Protein AF-A0A0K2T632-F1 (afdb_monomer_lite)

Organism: Lepeophtheirus salmonis (NCBI:txid72036)

Structure (mmCIF, N/CA/C/O backbone):
data_AF-A0A0K2T632-F1
#
_entry.id   AF-A0A0K2T632-F1
#
loop_
_atom_site.group_PDB
_atom_site.id
_atom_site.type_symbol
_atom_site.label_atom_id
_atom_site.label_alt_id
_atom_site.label_comp_id
_atom_site.label_asym_id
_atom_site.label_entity_id
_atom_site.label_seq_id
_atom_site.pdbx_PDB_ins_code
_atom_site.Cartn_x
_atom_site.Cartn_y
_atom_site.Cartn_z
_atom_site.occupancy
_atom_site.B_iso_or_equiv
_atom_site.auth_seq_id
_atom_site.auth_comp_id
_atom_site.auth_asym_id
_atom_site.auth_atom_id
_atom_site.pdbx_PDB_model_num
ATOM 1 N N . PHE A 1 1 ? -15.195 54.274 -20.811 1.00 37.91 1 PHE A N 1
ATOM 2 C CA . PHE A 1 1 ? -13.779 53.958 -21.064 1.00 37.91 1 PHE A CA 1
ATOM 3 C C . PHE A 1 1 ? -13.077 53.956 -19.709 1.00 37.91 1 PHE A C 1
ATOM 5 O O . PHE A 1 1 ? -12.768 55.015 -19.188 1.00 37.91 1 PHE A O 1
ATOM 12 N N . GLU A 1 2 ? -13.326 52.896 -18.932 1.00 32.28 2 GLU A N 1
ATOM 13 C CA . GLU A 1 2 ? -12.390 51.774 -18.664 1.00 32.28 2 GLU A CA 1
ATOM 14 C C . GLU A 1 2 ? -11.376 52.152 -17.570 1.00 32.28 2 GLU A C 1
ATOM 16 O O . GLU A 1 2 ? -10.420 52.871 -17.813 1.00 32.28 2 GLU A O 1
ATOM 21 N N . ASN A 1 3 ? -11.701 51.935 -16.291 1.00 32.81 3 ASN A N 1
ATOM 22 C CA . ASN A 1 3 ? -11.439 50.706 -15.520 1.00 32.81 3 ASN A CA 1
ATOM 23 C C . ASN A 1 3 ? -10.013 50.155 -15.702 1.00 32.81 3 ASN A C 1
ATOM 25 O O . ASN A 1 3 ? -9.766 49.306 -16.550 1.00 32.81 3 ASN A O 1
ATOM 29 N N . VAL A 1 4 ? -9.097 50.582 -14.827 1.00 40.38 4 VAL A N 1
ATOM 30 C CA . VAL A 1 4 ? -7.818 49.898 -14.582 1.00 40.38 4 VAL A CA 1
ATOM 31 C C . VAL A 1 4 ? -7.787 49.451 -13.120 1.00 40.38 4 VAL A C 1
ATOM 33 O O . VAL A 1 4 ? -7.036 49.954 -12.292 1.00 40.38 4 VAL A O 1
ATOM 36 N N . ALA A 1 5 ? -8.654 48.491 -12.793 1.00 38.53 5 ALA A N 1
ATOM 37 C CA . ALA A 1 5 ? -8.442 47.603 -11.659 1.00 38.53 5 ALA A CA 1
ATOM 38 C C . ALA A 1 5 ? -7.468 46.517 -12.130 1.00 38.53 5 ALA A C 1
ATOM 40 O O . ALA A 1 5 ? -7.867 45.480 -12.662 1.00 38.53 5 ALA A O 1
ATOM 41 N N . ALA A 1 6 ? -6.171 46.795 -12.003 1.00 38.84 6 ALA A N 1
ATOM 42 C CA . ALA A 1 6 ? -5.116 45.832 -12.273 1.00 38.84 6 ALA A CA 1
ATOM 43 C C . ALA A 1 6 ? -5.170 44.709 -11.224 1.00 38.84 6 ALA A C 1
ATOM 45 O O . ALA A 1 6 ? -4.581 44.790 -10.152 1.00 38.84 6 ALA A O 1
ATOM 46 N N . VAL A 1 7 ? -5.960 43.686 -11.547 1.00 39.03 7 VAL A N 1
ATOM 47 C CA . VAL A 1 7 ? -5.614 42.269 -11.439 1.00 39.03 7 VAL A CA 1
ATOM 48 C C . VAL A 1 7 ? -4.789 41.926 -10.190 1.00 39.03 7 VAL A C 1
ATOM 50 O O . VAL A 1 7 ? -3.604 41.607 -10.245 1.00 39.03 7 VAL A O 1
ATOM 53 N N . ALA A 1 8 ? -5.471 41.887 -9.046 1.00 38.50 8 ALA A N 1
ATOM 54 C CA . ALA A 1 8 ? -5.093 41.026 -7.933 1.00 38.50 8 ALA A CA 1
ATOM 55 C C . ALA A 1 8 ? -5.336 39.560 -8.345 1.00 38.50 8 ALA A C 1
ATOM 57 O O . ALA A 1 8 ? -6.238 38.886 -7.848 1.00 38.50 8 ALA A O 1
ATOM 58 N N . SER A 1 9 ? -4.566 39.060 -9.315 1.00 38.53 9 SER A N 1
ATOM 59 C CA . SER A 1 9 ? -4.590 37.656 -9.718 1.00 38.53 9 SER A CA 1
ATOM 60 C C . SER A 1 9 ? -3.911 36.819 -8.644 1.00 38.53 9 SER A C 1
ATOM 62 O O . SER A 1 9 ? -2.714 36.547 -8.670 1.00 38.53 9 SER A O 1
ATOM 64 N N . ASN A 1 10 ? -4.737 36.420 -7.684 1.00 38.91 10 ASN A N 1
ATOM 65 C CA . ASN A 1 10 ? -4.839 35.039 -7.245 1.00 38.91 10 ASN A CA 1
ATOM 66 C C . ASN A 1 10 ? -3.513 34.381 -6.828 1.00 38.91 10 ASN A C 1
ATOM 68 O O . ASN A 1 10 ? -3.173 33.280 -7.248 1.00 38.91 10 ASN A O 1
ATOM 72 N N . LYS A 1 11 ? -2.810 35.013 -5.886 1.00 36.53 11 LYS A N 1
ATOM 73 C CA . LYS A 1 11 ? -1.849 34.328 -5.011 1.00 36.53 11 LYS A CA 1
ATOM 74 C C . LYS A 1 11 ? -2.611 33.606 -3.885 1.00 36.53 11 LYS A C 1
ATOM 76 O O . LYS A 1 11 ? -2.327 33.783 -2.705 1.00 36.53 11 LYS A O 1
ATOM 81 N N . LYS A 1 12 ? -3.634 32.818 -4.240 1.00 34.72 12 LYS A N 1
ATOM 82 C CA . LYS A 1 12 ? -4.283 31.884 -3.313 1.00 34.72 12 LYS A CA 1
ATOM 83 C C . LYS A 1 12 ? -3.381 30.657 -3.205 1.00 34.72 12 LYS A C 1
ATOM 85 O O . LYS A 1 12 ? -3.406 29.781 -4.057 1.00 34.72 12 LYS A O 1
ATOM 90 N N . LYS A 1 13 ? -2.557 30.679 -2.155 1.00 35.38 13 LYS A N 1
ATOM 91 C CA . LYS A 1 13 ? -2.063 29.518 -1.406 1.00 35.38 13 LYS A CA 1
ATOM 92 C C . LYS A 1 13 ? -1.524 28.356 -2.259 1.00 35.38 13 LYS A C 1
ATOM 94 O O . LYS A 1 13 ? -2.205 27.365 -2.485 1.00 35.38 13 LYS A O 1
ATOM 99 N N . LYS A 1 14 ? -0.224 28.408 -2.567 1.00 35.75 14 LYS A N 1
ATOM 100 C CA . LYS A 1 14 ? 0.612 27.212 -2.372 1.00 35.75 14 LYS A CA 1
ATOM 101 C C . LYS A 1 14 ? 0.771 27.047 -0.858 1.00 35.75 14 LYS A C 1
ATOM 103 O O . LYS A 1 14 ? 1.779 27.457 -0.297 1.00 35.75 14 LYS A O 1
ATOM 108 N N . GLU A 1 15 ? -0.291 26.600 -0.191 1.00 38.78 15 GLU A N 1
ATOM 109 C CA . GLU A 1 15 ? -0.125 25.968 1.112 1.00 38.78 15 GLU A CA 1
ATOM 110 C C . GLU A 1 15 ? 0.667 24.702 0.825 1.00 38.78 15 GLU A C 1
ATOM 112 O O . GLU A 1 15 ? 0.245 23.854 0.041 1.00 38.78 15 GLU A O 1
ATOM 117 N N . GLU A 1 16 ? 1.894 24.678 1.329 1.00 41.59 16 GLU A N 1
ATOM 118 C CA . GLU A 1 16 ? 2.759 23.521 1.252 1.00 41.59 16 GLU A CA 1
ATOM 119 C C . GLU A 1 16 ? 1.990 22.312 1.795 1.00 41.59 16 GLU A C 1
ATOM 121 O O . GLU A 1 16 ? 1.466 22.331 2.910 1.00 41.59 16 GLU A O 1
ATOM 126 N N . ASP A 1 17 ? 1.910 21.274 0.970 1.00 46.16 17 ASP A N 1
ATOM 127 C CA . ASP A 1 17 ? 1.380 19.938 1.240 1.00 46.16 17 ASP A CA 1
ATOM 128 C C . ASP A 1 17 ? 2.279 19.223 2.284 1.00 46.16 17 ASP A C 1
ATOM 130 O O . ASP A 1 17 ? 2.783 18.124 2.072 1.00 46.16 17 ASP A O 1
ATOM 134 N N . THR A 1 18 ? 2.580 19.875 3.409 1.00 52.44 18 THR A N 1
ATOM 135 C CA . THR A 1 18 ? 3.486 19.386 4.466 1.00 52.44 18 THR A CA 1
ATOM 136 C C . THR A 1 18 ? 2.736 18.629 5.565 1.00 52.44 18 THR A C 1
ATOM 138 O O . THR A 1 18 ? 3.337 18.167 6.536 1.00 52.44 18 THR A O 1
ATOM 141 N N . TYR A 1 19 ? 1.417 18.506 5.430 1.00 66.25 19 TYR A N 1
ATOM 142 C CA . TYR A 1 19 ? 0.541 17.816 6.365 1.00 66.25 19 TYR A CA 1
ATOM 143 C C . TYR A 1 19 ? 0.409 16.353 5.930 1.00 66.25 19 TYR A C 1
ATOM 145 O O . TYR A 1 19 ? 0.098 16.094 4.776 1.00 66.25 19 TYR A O 1
ATOM 153 N N . ALA A 1 20 ? 0.744 15.439 6.847 1.00 88.50 20 ALA A N 1
ATOM 154 C CA . ALA A 1 20 ? 0.443 14.001 6.881 1.00 88.50 20 ALA A CA 1
ATOM 155 C C . ALA A 1 20 ? 0.280 13.238 5.534 1.00 88.50 20 ALA A C 1
ATOM 157 O O . ALA A 1 20 ? -0.651 13.509 4.785 1.00 88.50 20 ALA A O 1
ATOM 158 N N . PRO A 1 21 ? 1.097 12.201 5.249 1.00 90.88 21 PRO A N 1
ATOM 159 C CA . PRO A 1 21 ? 0.911 11.288 4.114 1.00 90.88 21 PRO A CA 1
ATOM 160 C C . PRO A 1 21 ? -0.522 10.783 3.897 1.00 90.88 21 PRO A C 1
ATOM 162 O O . PRO A 1 21 ? -0.983 10.725 2.759 1.00 90.88 21 PRO A O 1
ATOM 165 N N . TYR A 1 22 ? -1.196 10.433 4.989 1.00 93.19 22 TYR A N 1
ATOM 166 C CA . TYR A 1 22 ? -2.552 9.902 5.052 1.00 93.19 22 TYR A CA 1
ATOM 167 C C . TYR A 1 22 ? -3.202 10.354 6.366 1.00 93.19 22 TYR A C 1
ATOM 169 O O . TYR A 1 22 ? -2.497 10.757 7.293 1.00 93.19 22 TYR A O 1
ATOM 177 N N . ILE A 1 23 ? -4.528 10.255 6.451 1.00 91.94 23 ILE A N 1
ATOM 178 C CA . ILE A 1 23 ? -5.314 10.480 7.673 1.00 91.94 23 ILE A CA 1
ATOM 179 C C . ILE A 1 23 ? -6.406 9.410 7.784 1.00 91.94 23 ILE A C 1
ATOM 181 O O . ILE A 1 23 ? -6.749 8.780 6.787 1.00 91.94 23 ILE A O 1
ATOM 185 N N . ASN A 1 24 ? -6.989 9.232 8.969 1.00 91.19 24 ASN A N 1
ATOM 186 C CA . ASN A 1 24 ? -8.181 8.400 9.142 1.00 91.19 24 ASN A CA 1
ATOM 187 C C . ASN A 1 24 ? -9.433 9.135 8.625 1.00 91.19 24 ASN A C 1
ATOM 189 O O . ASN A 1 24 ? -9.911 10.072 9.271 1.00 91.19 24 ASN A O 1
ATOM 193 N N . ASP A 1 25 ? -9.956 8.722 7.469 1.00 88.94 25 ASP A N 1
ATOM 194 C CA . ASP A 1 25 ? -11.164 9.287 6.854 1.00 88.94 25 ASP A CA 1
ATOM 195 C C . ASP A 1 25 ? -12.354 8.312 6.814 1.00 88.94 25 ASP A C 1
ATOM 197 O O . ASP A 1 25 ? -13.449 8.674 6.379 1.00 88.94 25 ASP A O 1
ATOM 201 N N . ASN A 1 26 ? -12.174 7.109 7.367 1.00 91.56 26 ASN A N 1
ATOM 202 C CA . ASN A 1 26 ? -13.142 6.019 7.446 1.00 91.56 26 ASN A CA 1
ATOM 203 C C . ASN A 1 26 ? -13.675 5.568 6.074 1.00 91.56 26 ASN A C 1
ATOM 205 O O . ASN A 1 26 ? -14.772 4.998 5.978 1.00 91.56 26 ASN A O 1
ATOM 209 N N . LEU A 1 27 ? -12.920 5.798 4.993 1.00 94.44 27 LEU A N 1
ATOM 210 C CA . LEU A 1 27 ? -13.346 5.446 3.636 1.00 94.44 27 LEU A CA 1
ATOM 211 C C . LEU A 1 27 ? -13.023 3.996 3.255 1.00 94.44 27 LEU A C 1
ATOM 213 O O . LEU A 1 27 ? -13.577 3.500 2.265 1.00 94.44 27 LEU A O 1
ATOM 217 N N . LYS A 1 28 ? -12.209 3.269 4.039 1.00 96.06 28 LYS A N 1
ATOM 218 C CA . LYS A 1 28 ? -11.840 1.869 3.750 1.00 96.06 28 LYS A CA 1
ATOM 219 C C . LYS A 1 28 ? -13.042 0.973 3.479 1.00 96.06 28 LYS A C 1
ATOM 221 O O . LYS A 1 28 ? -13.104 0.277 2.465 1.00 96.06 28 LYS A O 1
ATOM 226 N N . ASN A 1 29 ? -14.034 1.018 4.365 1.00 95.75 29 ASN A N 1
ATOM 227 C CA . ASN A 1 29 ? -15.226 0.180 4.247 1.00 95.75 29 ASN A CA 1
ATOM 228 C C . ASN A 1 29 ? -16.024 0.483 2.969 1.00 95.75 29 ASN A C 1
ATOM 230 O O . ASN A 1 29 ? -16.667 -0.414 2.423 1.00 95.75 29 ASN A O 1
ATOM 234 N N . SER A 1 30 ? -15.986 1.726 2.474 1.00 95.94 30 SER A N 1
ATOM 235 C CA . SER A 1 30 ? -16.590 2.072 1.183 1.00 95.94 30 SER A CA 1
ATOM 236 C C . SER A 1 30 ? -15.829 1.420 0.033 1.00 95.94 30 SER A C 1
ATOM 238 O O . SER A 1 30 ? -16.450 0.772 -0.806 1.00 95.94 30 SER A O 1
ATOM 240 N N . ARG A 1 31 ? -14.490 1.493 0.039 1.00 96.50 31 ARG A N 1
ATOM 241 C CA . ARG A 1 31 ? -13.647 0.862 -0.991 1.00 96.50 31 ARG A CA 1
ATOM 242 C C . ARG A 1 31 ? -13.867 -0.651 -1.059 1.00 96.50 31 ARG A C 1
ATOM 244 O O . ARG A 1 31 ? -14.011 -1.206 -2.145 1.00 96.50 31 ARG A O 1
ATOM 251 N N . PHE A 1 32 ? -13.995 -1.312 0.092 1.00 97.19 32 PHE A N 1
ATOM 252 C CA . PHE A 1 32 ? -14.301 -2.747 0.159 1.00 97.19 32 PHE A CA 1
ATOM 253 C C . PHE A 1 32 ? -15.698 -3.079 -0.379 1.00 97.19 32 PHE A C 1
ATOM 255 O O . PHE A 1 32 ? -15.876 -4.059 -1.107 1.00 97.19 32 PHE A O 1
ATOM 262 N N . LYS A 1 33 ? -16.701 -2.248 -0.072 1.00 97.12 33 LYS A N 1
ATOM 263 C CA . LYS A 1 33 ? -18.052 -2.388 -0.639 1.00 97.12 33 LYS A CA 1
ATOM 264 C C . LYS A 1 33 ? -18.063 -2.192 -2.151 1.00 97.12 33 LYS A C 1
ATOM 266 O O . LYS A 1 33 ? -18.809 -2.881 -2.839 1.00 97.12 33 LYS A O 1
ATOM 271 N N . ASP A 1 34 ? -17.272 -1.264 -2.670 1.00 96.62 34 ASP A N 1
ATOM 272 C CA . ASP A 1 34 ? -17.219 -1.008 -4.106 1.00 96.62 34 ASP A CA 1
ATOM 273 C C . ASP A 1 34 ? -16.538 -2.163 -4.860 1.00 96.62 34 ASP A C 1
ATOM 275 O O . ASP A 1 34 ? -17.028 -2.559 -5.919 1.00 96.62 34 ASP A O 1
ATOM 279 N N . GLU A 1 35 ? -15.494 -2.777 -4.289 1.00 96.06 35 GLU A N 1
ATOM 280 C CA . GLU A 1 35 ? -14.836 -3.964 -4.863 1.00 96.06 35 GLU A CA 1
ATOM 281 C C . GLU A 1 35 ? -15.752 -5.203 -4.816 1.00 96.06 35 GLU A C 1
ATOM 283 O O . GLU A 1 35 ? -15.923 -5.889 -5.822 1.00 96.06 35 GLU A O 1
ATOM 288 N N . THR A 1 36 ? -16.438 -5.448 -3.693 1.00 94.81 36 THR A N 1
ATOM 289 C CA . THR A 1 36 ? -17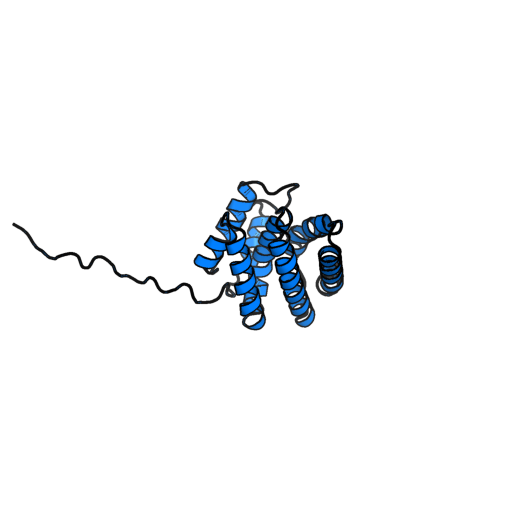.398 -6.571 -3.559 1.00 94.81 36 THR A CA 1
ATOM 290 C C . THR A 1 36 ? -18.646 -6.420 -4.429 1.00 94.81 36 THR A C 1
ATOM 292 O O . THR A 1 36 ? -19.236 -7.419 -4.834 1.00 94.81 36 THR A O 1
ATOM 295 N N . LYS A 1 37 ? -19.050 -5.184 -4.747 1.00 96.88 37 LYS A N 1
ATOM 296 C CA . LYS A 1 37 ? -20.165 -4.882 -5.661 1.00 96.88 37 LYS A CA 1
ATOM 297 C C . LYS A 1 37 ? -19.737 -4.738 -7.123 1.00 96.88 37 LYS A C 1
ATOM 299 O O . LYS A 1 37 ? -20.551 -4.296 -7.930 1.00 96.88 37 LYS A O 1
ATOM 304 N N . PHE A 1 38 ? -18.493 -5.085 -7.461 1.00 94.00 38 PHE A N 1
ATOM 305 C CA . PHE A 1 38 ? -17.952 -5.021 -8.824 1.00 94.00 38 PHE A CA 1
ATOM 306 C C . PHE A 1 38 ? -18.013 -3.625 -9.465 1.00 94.00 38 PHE A C 1
ATOM 308 O O . PHE A 1 38 ? -18.056 -3.500 -10.686 1.00 94.00 38 PHE A O 1
ATOM 315 N N . LYS A 1 39 ? -18.020 -2.559 -8.655 1.00 97.12 39 LYS A N 1
ATOM 316 C CA . LYS A 1 39 ? -17.922 -1.182 -9.164 1.00 97.12 39 LYS A CA 1
ATOM 317 C C . LYS A 1 39 ? -16.494 -0.806 -9.543 1.00 97.12 39 LYS A C 1
ATOM 319 O O . LYS A 1 39 ? -16.290 0.122 -10.316 1.00 97.12 39 LYS A O 1
ATOM 324 N N . VAL A 1 40 ? -15.526 -1.508 -8.964 1.00 96.56 40 VAL A N 1
ATOM 325 C CA . VAL A 1 40 ? -14.103 -1.405 -9.276 1.00 96.56 40 VAL A CA 1
ATOM 326 C C . VAL A 1 40 ? -13.560 -2.801 -9.565 1.00 96.56 40 VAL A C 1
ATOM 328 O O . VAL A 1 40 ? -14.147 -3.809 -9.161 1.00 96.56 40 VAL A O 1
ATOM 331 N N . LEU A 1 41 ? -12.438 -2.872 -10.270 1.00 96.88 41 LEU A N 1
ATOM 332 C CA . LEU A 1 41 ? -11.749 -4.118 -10.570 1.00 96.88 41 LEU A CA 1
ATOM 333 C C . LEU A 1 41 ? -11.231 -4.754 -9.278 1.00 96.88 41 LEU A C 1
ATOM 335 O O . LEU A 1 41 ? -10.605 -4.086 -8.449 1.00 96.88 41 LEU A O 1
ATOM 339 N N . LYS A 1 42 ? -11.429 -6.069 -9.150 1.00 96.62 42 LYS A N 1
ATOM 340 C CA . LYS A 1 42 ? -10.766 -6.873 -8.119 1.00 96.62 42 LYS A CA 1
ATOM 341 C C . LYS A 1 42 ? -9.263 -6.860 -8.366 1.00 96.62 42 LYS A C 1
ATOM 343 O O . LYS A 1 42 ? -8.845 -7.136 -9.489 1.00 96.62 42 LYS A O 1
ATOM 348 N N . TRP A 1 43 ? -8.460 -6.600 -7.333 1.00 97.88 43 TRP A N 1
ATOM 349 C CA . TRP A 1 43 ? -6.999 -6.470 -7.455 1.00 97.88 43 TRP A CA 1
ATOM 350 C C . TRP A 1 43 ? -6.287 -7.814 -7.702 1.00 97.88 43 TRP A C 1
ATOM 352 O O . TRP A 1 43 ? -5.601 -8.364 -6.840 1.00 97.88 43 TRP A O 1
ATOM 362 N N . ASN A 1 44 ? -6.473 -8.370 -8.896 1.00 95.50 44 ASN A N 1
ATOM 363 C CA . ASN A 1 44 ? -5.985 -9.680 -9.301 1.00 95.50 44 ASN A CA 1
ATOM 364 C C . ASN A 1 44 ? -5.469 -9.629 -10.744 1.00 95.50 44 ASN A C 1
ATOM 366 O O . ASN A 1 44 ? -6.255 -9.582 -11.692 1.00 95.50 44 ASN A O 1
ATOM 370 N N . PHE A 1 45 ? -4.150 -9.645 -10.907 1.00 96.25 45 PHE A N 1
ATOM 371 C CA . PHE A 1 45 ? -3.487 -9.619 -12.204 1.00 96.25 45 PHE A CA 1
ATOM 372 C C . PHE A 1 45 ? -2.194 -10.437 -12.193 1.00 96.25 45 PHE A C 1
ATOM 374 O O . PHE A 1 45 ? -1.568 -10.641 -11.157 1.00 96.25 45 PHE A O 1
ATOM 381 N N . ILE A 1 46 ? -1.766 -10.881 -13.378 1.00 94.31 46 ILE A N 1
ATOM 382 C CA . ILE A 1 46 ? -0.462 -11.540 -13.563 1.00 94.31 46 ILE A CA 1
ATOM 383 C C . ILE A 1 46 ? 0.652 -10.488 -13.615 1.00 94.31 46 ILE A C 1
ATOM 385 O O . ILE A 1 46 ? 1.692 -10.653 -12.988 1.00 94.31 46 ILE A O 1
ATOM 389 N N . THR A 1 47 ? 0.415 -9.387 -14.331 1.00 94.00 47 THR A N 1
ATOM 390 C CA . THR A 1 47 ? 1.280 -8.205 -14.404 1.00 94.00 47 THR A CA 1
ATOM 391 C C . THR A 1 47 ? 0.426 -6.937 -14.297 1.00 94.00 47 THR A C 1
ATOM 393 O O . THR A 1 47 ? -0.714 -6.952 -14.770 1.00 94.00 47 THR A O 1
ATOM 396 N N . PRO A 1 48 ? 0.930 -5.844 -13.689 1.00 94.62 48 PRO A N 1
ATOM 397 C CA . PRO A 1 48 ? 0.187 -4.593 -13.606 1.00 94.62 48 PRO A CA 1
ATOM 398 C C . PRO A 1 48 ? -0.200 -4.080 -14.993 1.00 94.62 48 PRO A C 1
ATOM 400 O O . PRO A 1 48 ? 0.647 -3.986 -15.884 1.00 94.62 48 PRO A O 1
ATOM 403 N N . ARG A 1 49 ? -1.477 -3.735 -15.164 1.00 96.31 49 ARG A N 1
ATOM 404 C CA . ARG A 1 49 ? -2.015 -3.125 -16.389 1.00 96.31 49 ARG A CA 1
ATOM 405 C C . ARG A 1 49 ? -2.501 -1.699 -16.099 1.00 96.31 49 ARG A C 1
ATOM 407 O O . ARG A 1 49 ? -2.791 -1.413 -14.932 1.00 96.31 49 ARG A O 1
ATOM 414 N N . PRO A 1 50 ? -2.574 -0.810 -17.109 1.00 97.06 50 PRO A N 1
ATOM 415 C CA . PRO A 1 50 ? -2.915 0.598 -16.907 1.00 97.06 50 PRO A CA 1
ATOM 416 C C . PRO A 1 50 ? -4.184 0.818 -16.081 1.00 97.06 50 PRO A C 1
ATOM 418 O O . PRO A 1 50 ? -4.162 1.625 -15.162 1.00 97.06 50 PRO A O 1
ATOM 421 N N . GLU A 1 51 ? -5.232 0.025 -16.295 1.00 97.50 51 GLU A N 1
ATOM 422 C CA . GLU A 1 51 ? -6.505 0.172 -15.586 1.00 97.50 51 GLU A CA 1
ATOM 423 C C . GLU A 1 51 ? -6.402 -0.077 -14.071 1.00 97.50 51 GLU A C 1
ATOM 425 O O . G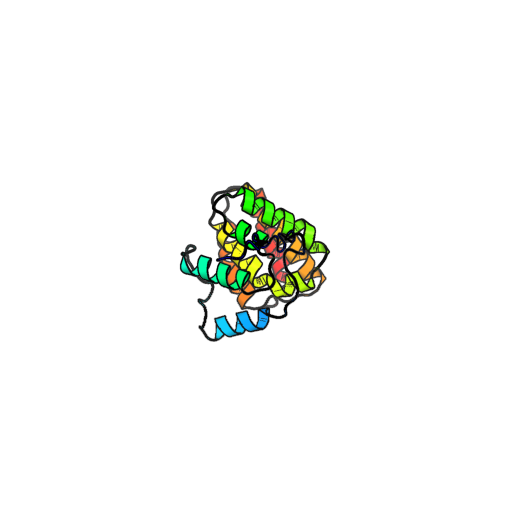LU A 1 51 ? -7.132 0.530 -13.293 1.00 97.50 51 GLU A O 1
ATOM 430 N N . PHE A 1 52 ? -5.468 -0.926 -13.621 1.00 97.81 52 PHE A N 1
ATOM 431 C CA . PHE A 1 52 ? -5.213 -1.124 -12.190 1.00 97.81 52 PHE A CA 1
ATOM 432 C C . PHE A 1 52 ? -4.444 0.055 -11.597 1.00 97.81 52 PHE A C 1
ATOM 434 O O . PHE A 1 52 ? -4.714 0.475 -10.473 1.00 97.81 52 PHE A O 1
ATOM 441 N N . VAL A 1 53 ? -3.487 0.597 -12.352 1.00 97.56 53 VAL A N 1
ATOM 442 C CA . VAL A 1 53 ? -2.704 1.763 -11.932 1.00 97.56 53 VAL A CA 1
ATOM 443 C C . VAL A 1 53 ? -3.604 2.995 -11.838 1.00 97.56 53 VAL A C 1
ATOM 445 O O . VAL A 1 53 ? -3.564 3.690 -10.826 1.00 97.56 53 VAL A O 1
ATOM 448 N N . GLU A 1 54 ? -4.445 3.221 -12.847 1.00 97.75 54 GLU A N 1
ATOM 449 C CA . GLU A 1 54 ? -5.439 4.298 -12.887 1.00 97.75 54 GLU A CA 1
ATOM 450 C C . GLU A 1 54 ? -6.447 4.159 -11.748 1.00 97.75 54 GLU A C 1
ATOM 452 O O . GLU A 1 54 ? -6.605 5.094 -10.970 1.00 97.75 54 GLU A O 1
ATOM 457 N N . GLN A 1 55 ? -7.031 2.970 -11.553 1.00 98.00 55 GLN A N 1
ATOM 458 C CA . GLN A 1 55 ? -7.955 2.731 -10.444 1.00 98.00 55 GLN A CA 1
ATOM 459 C C . GLN A 1 55 ? -7.324 3.039 -9.081 1.00 98.00 55 GLN A C 1
ATOM 461 O O . GLN A 1 55 ? -7.966 3.661 -8.236 1.00 98.00 55 GLN A O 1
ATOM 466 N N . LEU A 1 56 ? -6.084 2.600 -8.835 1.00 98.12 56 LEU A N 1
ATOM 467 C CA . LEU A 1 56 ? -5.411 2.881 -7.566 1.00 98.12 56 LEU A CA 1
ATOM 468 C C . LEU A 1 56 ? -5.120 4.378 -7.403 1.00 98.12 56 LEU A C 1
ATOM 470 O O . LEU A 1 56 ? -5.283 4.914 -6.308 1.00 98.12 56 LEU A O 1
ATOM 474 N N . ASN A 1 57 ? -4.699 5.047 -8.477 1.00 97.50 57 ASN A N 1
ATOM 475 C CA . ASN A 1 57 ? -4.440 6.482 -8.471 1.00 97.50 57 ASN A CA 1
ATOM 476 C C . ASN A 1 57 ? -5.719 7.284 -8.190 1.00 97.50 57 ASN A C 1
ATOM 478 O O . ASN A 1 57 ? -5.706 8.184 -7.351 1.00 97.50 57 ASN A O 1
ATOM 482 N N . ASP A 1 58 ? -6.839 6.905 -8.805 1.00 96.50 58 ASP A N 1
ATOM 483 C CA . ASP A 1 58 ? -8.148 7.505 -8.554 1.00 96.50 58 ASP A CA 1
ATOM 484 C C . ASP A 1 58 ? -8.606 7.260 -7.114 1.00 96.50 58 ASP A C 1
ATOM 486 O O . ASP A 1 58 ? -9.084 8.179 -6.450 1.00 96.50 58 ASP A O 1
ATOM 490 N N . GLN A 1 59 ? -8.431 6.043 -6.589 1.00 96.25 59 GLN A N 1
ATOM 491 C CA . GLN A 1 59 ? -8.762 5.731 -5.197 1.00 96.25 59 GLN A CA 1
ATOM 492 C C . GLN A 1 59 ? -7.936 6.567 -4.212 1.00 96.25 59 GLN A C 1
ATOM 494 O O . GLN A 1 59 ? -8.504 7.117 -3.275 1.00 96.25 59 GLN A O 1
ATOM 499 N N . LEU A 1 60 ? -6.629 6.716 -4.439 1.00 95.69 60 LEU A N 1
ATOM 500 C CA . LEU A 1 60 ? -5.762 7.567 -3.617 1.00 95.69 60 LEU A CA 1
ATOM 501 C C . LEU A 1 60 ? -6.130 9.052 -3.750 1.00 95.69 60 LEU A C 1
ATOM 503 O O . LEU A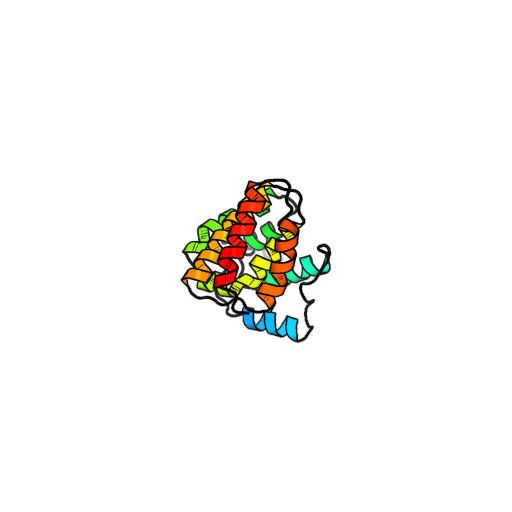 1 60 ? -6.228 9.754 -2.748 1.00 95.69 60 LEU A O 1
ATOM 507 N N . THR A 1 61 ? -6.408 9.531 -4.962 1.00 92.88 61 THR A N 1
ATOM 508 C CA . THR A 1 61 ? -6.762 10.938 -5.219 1.00 92.88 61 THR A CA 1
ATOM 509 C C . THR A 1 61 ? -8.112 11.328 -4.611 1.00 92.88 61 THR A C 1
ATOM 511 O O . THR A 1 61 ? -8.288 12.469 -4.189 1.00 92.88 61 THR A O 1
ATOM 514 N N . ASN A 1 62 ? -9.057 10.388 -4.540 1.00 89.06 62 ASN A N 1
ATOM 515 C CA . ASN A 1 62 ? -10.389 10.596 -3.963 1.00 89.06 62 ASN A CA 1
ATOM 516 C C . ASN A 1 62 ? -10.444 10.393 -2.437 1.00 89.06 62 ASN A C 1
ATOM 518 O O . ASN A 1 62 ? -11.521 10.477 -1.847 1.00 89.06 62 ASN A O 1
ATOM 522 N N . THR A 1 63 ? -9.304 10.129 -1.799 1.00 86.56 63 THR A N 1
ATOM 523 C CA . THR A 1 63 ? -9.162 10.078 -0.334 1.00 86.56 63 THR A CA 1
ATOM 524 C C . THR A 1 63 ? -8.424 11.312 0.171 1.00 86.56 63 THR A C 1
ATOM 526 O O . THR A 1 63 ? -7.978 12.154 -0.609 1.00 86.56 63 THR A O 1
ATOM 529 N N . ASN A 1 64 ? -8.250 11.423 1.485 1.00 86.38 64 ASN A N 1
ATOM 530 C CA . ASN A 1 64 ? -7.481 12.514 2.083 1.00 86.38 64 ASN A CA 1
ATOM 531 C C . ASN A 1 64 ? -5.962 12.255 2.104 1.00 86.38 64 ASN A C 1
ATOM 533 O O . ASN A 1 64 ? -5.248 12.784 2.957 1.00 86.38 64 ASN A O 1
ATOM 537 N N . PHE A 1 65 ? -5.452 11.451 1.168 1.00 90.50 65 PHE A N 1
ATOM 538 C CA . PHE A 1 65 ? -4.015 11.325 0.962 1.00 90.50 65 PHE A CA 1
ATOM 539 C C . PHE A 1 65 ? -3.401 12.655 0.524 1.00 90.50 65 PHE A C 1
ATOM 541 O O . PHE A 1 65 ? -3.986 13.439 -0.230 1.00 90.50 65 PHE A O 1
ATOM 548 N N . ASN A 1 66 ? -2.165 12.882 0.957 1.00 92.81 66 ASN A N 1
ATOM 549 C CA . ASN A 1 66 ? -1.398 14.048 0.552 1.00 92.81 66 ASN A CA 1
ATOM 550 C C . ASN A 1 66 ? -1.201 14.064 -0.975 1.00 92.81 66 ASN A C 1
ATOM 552 O O . ASN A 1 66 ? -0.610 13.144 -1.542 1.00 92.81 66 ASN A O 1
ATOM 556 N N . LYS A 1 67 ? -1.663 15.119 -1.655 1.00 92.56 67 LYS A N 1
ATOM 557 C CA . LYS A 1 67 ? -1.696 15.163 -3.130 1.00 92.56 67 LYS A CA 1
ATOM 558 C C . LYS A 1 67 ? -0.299 15.128 -3.738 1.00 92.56 67 LYS A C 1
ATOM 560 O O . LYS A 1 67 ? -0.081 14.487 -4.767 1.00 92.56 67 LYS A O 1
ATOM 565 N N . THR A 1 68 ? 0.660 15.785 -3.093 1.00 94.00 68 THR A N 1
ATOM 566 C CA . THR A 1 68 ? 2.070 15.732 -3.484 1.00 94.00 68 THR A CA 1
ATOM 567 C C . THR A 1 68 ? 2.629 14.317 -3.350 1.00 94.00 68 THR A C 1
ATOM 569 O O . THR A 1 68 ? 3.320 13.853 -4.256 1.00 94.00 68 THR A O 1
ATOM 572 N N . LEU A 1 69 ? 2.293 13.600 -2.275 1.00 94.81 69 LEU A N 1
ATOM 573 C CA . LEU A 1 69 ? 2.683 12.202 -2.097 1.00 94.81 69 LEU A CA 1
ATOM 574 C C . LEU A 1 69 ? 2.068 11.303 -3.177 1.00 94.81 69 LEU A C 1
ATOM 576 O O . LEU A 1 69 ? 2.792 10.510 -3.772 1.00 94.81 69 LEU A O 1
ATOM 580 N N . VAL A 1 70 ? 0.775 11.459 -3.481 1.00 96.31 70 VAL A N 1
ATOM 581 C CA . VAL A 1 70 ? 0.096 10.697 -4.548 1.00 96.31 70 VAL A CA 1
ATOM 582 C C . VAL A 1 70 ? 0.767 10.950 -5.899 1.00 96.31 70 VAL A C 1
ATOM 584 O O . VAL A 1 70 ? 1.112 10.008 -6.605 1.00 96.31 70 VAL A O 1
ATOM 587 N N . SER A 1 71 ? 1.073 12.207 -6.227 1.00 96.38 71 SER A N 1
ATOM 588 C CA . SER A 1 71 ? 1.832 12.546 -7.440 1.00 96.38 71 SER A CA 1
ATOM 589 C C . SER A 1 71 ? 3.198 11.842 -7.492 1.00 96.38 71 SER A C 1
ATOM 591 O O . SER A 1 71 ? 3.596 11.308 -8.528 1.00 96.38 71 SER A O 1
ATOM 593 N N . GLN A 1 72 ? 3.904 11.762 -6.360 1.00 96.81 72 GLN A N 1
ATOM 594 C CA . GLN A 1 72 ? 5.179 11.047 -6.261 1.00 96.81 72 GLN A CA 1
ATOM 595 C C . GLN A 1 72 ? 5.030 9.519 -6.348 1.00 96.81 72 GLN A C 1
ATOM 597 O O . GLN A 1 72 ? 5.931 8.863 -6.871 1.00 96.81 72 GLN A O 1
ATOM 602 N N . MET A 1 73 ? 3.919 8.947 -5.868 1.00 97.19 73 MET A N 1
ATOM 603 C CA . MET A 1 73 ? 3.633 7.504 -5.900 1.00 97.19 73 MET A CA 1
ATOM 604 C C . MET A 1 73 ? 3.549 6.948 -7.325 1.00 97.19 73 MET A C 1
ATOM 606 O O . MET A 1 73 ? 3.933 5.798 -7.548 1.00 97.19 73 MET A O 1
ATOM 610 N N . PHE A 1 74 ? 3.088 7.755 -8.280 1.00 96.88 74 PHE A N 1
ATOM 611 C CA . PHE A 1 74 ? 2.900 7.360 -9.682 1.00 96.88 74 PHE A CA 1
ATOM 612 C C . PHE A 1 74 ? 3.899 8.019 -10.640 1.00 96.88 74 PHE A C 1
ATOM 614 O O . PHE A 1 74 ? 3.710 8.005 -11.855 1.00 96.88 74 PHE A O 1
ATOM 621 N N . HIS A 1 75 ? 4.978 8.598 -10.114 1.00 96.81 75 HIS A N 1
ATOM 622 C CA . HIS A 1 75 ? 5.997 9.230 -10.940 1.00 96.81 75 HIS A CA 1
ATOM 623 C C . HIS A 1 75 ? 6.898 8.187 -11.620 1.00 96.81 75 HIS A C 1
ATOM 625 O O . HIS A 1 75 ? 7.321 7.217 -11.011 1.00 96.81 75 HIS A O 1
ATOM 631 N N . ASN A 1 76 ? 7.341 8.438 -12.852 1.00 93.50 76 ASN A N 1
ATOM 632 C CA . ASN A 1 76 ? 8.241 7.524 -13.580 1.00 93.50 76 ASN A CA 1
ATOM 633 C C . ASN A 1 76 ? 9.680 7.437 -13.015 1.00 93.50 76 ASN A C 1
ATOM 635 O O . ASN A 1 76 ? 10.521 6.727 -13.559 1.00 93.50 76 ASN A O 1
ATOM 639 N N . ASP A 1 77 ? 9.994 8.178 -11.949 1.00 94.69 77 ASP A N 1
ATOM 640 C CA . ASP A 1 77 ? 11.342 8.258 -11.372 1.00 94.69 77 ASP A CA 1
ATOM 641 C C . ASP A 1 77 ? 11.318 7.551 -10.025 1.00 94.69 77 ASP A C 1
ATOM 643 O O . ASP A 1 77 ? 10.696 8.023 -9.070 1.00 94.69 77 ASP A O 1
ATOM 647 N N . PHE A 1 78 ? 12.049 6.442 -9.936 1.00 94.38 78 PHE A N 1
ATOM 648 C CA . PHE A 1 78 ? 12.141 5.634 -8.727 1.00 94.38 78 PHE A CA 1
ATOM 649 C C . PHE A 1 78 ? 12.623 6.436 -7.508 1.00 94.38 78 PHE A C 1
ATOM 651 O O . PHE A 1 78 ? 12.319 6.069 -6.373 1.00 94.38 78 PHE A O 1
ATOM 658 N N . LYS A 1 79 ? 13.346 7.550 -7.699 1.00 96.00 79 LYS A N 1
ATOM 659 C CA . LYS A 1 79 ? 13.744 8.435 -6.594 1.00 96.00 79 LYS A CA 1
ATOM 660 C C . LYS A 1 79 ? 12.537 9.070 -5.908 1.00 96.00 79 LYS A C 1
ATOM 662 O O . LYS A 1 79 ? 12.596 9.319 -4.707 1.00 96.00 79 LYS A O 1
ATOM 667 N N . GLN A 1 80 ? 11.447 9.315 -6.634 1.00 97.06 80 GLN A N 1
ATOM 668 C CA . GLN A 1 80 ? 10.196 9.787 -6.038 1.00 97.06 80 GLN A CA 1
ATOM 669 C C . GLN A 1 80 ? 9.533 8.672 -5.223 1.00 97.06 80 GLN A C 1
ATOM 671 O O . GLN A 1 80 ? 9.098 8.933 -4.108 1.00 97.06 80 GLN A O 1
ATOM 676 N N . HIS A 1 81 ? 9.580 7.415 -5.683 1.00 97.31 81 HIS A N 1
ATOM 677 C CA . HIS A 1 81 ? 9.108 6.270 -4.887 1.00 97.31 81 HIS A CA 1
ATOM 678 C C . HIS A 1 81 ? 9.899 6.123 -3.581 1.00 97.31 81 HIS A C 1
ATOM 680 O O . HIS A 1 81 ? 9.316 5.883 -2.528 1.00 97.31 81 HIS A O 1
ATOM 686 N N . ILE A 1 82 ? 11.222 6.323 -3.617 1.00 96.81 82 ILE A N 1
ATOM 687 C CA . ILE A 1 82 ? 12.048 6.333 -2.401 1.00 96.81 82 ILE A CA 1
ATOM 688 C C . ILE A 1 82 ? 11.598 7.438 -1.437 1.00 96.81 82 ILE A C 1
ATOM 690 O O . ILE A 1 82 ? 11.455 7.161 -0.248 1.00 96.81 82 ILE A O 1
ATOM 694 N N . LYS A 1 83 ? 11.322 8.653 -1.934 1.00 96.62 83 LYS A N 1
ATOM 695 C CA . LYS A 1 83 ? 10.812 9.762 -1.106 1.00 96.62 83 LYS A CA 1
ATOM 696 C C . LYS A 1 83 ? 9.450 9.457 -0.488 1.00 96.62 83 LYS A C 1
ATOM 698 O O . LYS A 1 83 ? 9.235 9.799 0.671 1.00 96.62 83 LYS A O 1
ATOM 703 N N . VAL A 1 84 ? 8.557 8.801 -1.232 1.00 97.25 84 VAL A N 1
ATOM 704 C CA . VAL A 1 84 ? 7.273 8.329 -0.695 1.00 97.25 84 VAL A CA 1
ATOM 705 C C . VAL A 1 84 ? 7.525 7.387 0.475 1.00 97.25 84 VAL A C 1
ATOM 707 O O . VAL A 1 84 ? 7.004 7.621 1.561 1.00 97.25 84 VAL A O 1
ATOM 710 N N . ILE A 1 85 ? 8.369 6.368 0.285 1.00 98.00 85 ILE A N 1
ATOM 711 C CA . ILE A 1 85 ? 8.675 5.387 1.332 1.00 98.00 85 ILE A CA 1
ATOM 712 C C . ILE A 1 85 ? 9.312 6.071 2.551 1.00 98.00 85 ILE A C 1
ATOM 714 O O . ILE A 1 85 ? 8.929 5.775 3.677 1.00 98.00 85 ILE A O 1
ATOM 718 N N . ASP A 1 86 ? 10.222 7.029 2.355 1.00 97.00 86 ASP A N 1
ATOM 719 C CA . ASP A 1 86 ? 10.793 7.833 3.447 1.00 97.00 86 ASP A CA 1
ATOM 720 C C . ASP A 1 86 ? 9.736 8.618 4.226 1.00 97.00 86 ASP A C 1
ATOM 722 O O . ASP A 1 86 ? 9.763 8.660 5.459 1.00 97.00 86 ASP A O 1
ATOM 726 N N . SER A 1 87 ? 8.795 9.235 3.512 1.00 96.12 87 SER A N 1
ATOM 727 C CA . SER A 1 87 ? 7.692 9.978 4.118 1.00 96.12 87 SER A CA 1
ATOM 728 C C . SER A 1 87 ? 6.796 9.054 4.946 1.00 96.12 87 SER A C 1
ATOM 730 O O . SER A 1 87 ? 6.487 9.361 6.099 1.00 96.12 87 SER A O 1
ATOM 732 N N . LEU A 1 88 ? 6.462 7.879 4.400 1.00 97.19 88 LEU A N 1
ATOM 733 C CA . LEU A 1 88 ? 5.670 6.856 5.081 1.00 97.19 88 LEU A CA 1
ATOM 734 C C . LEU A 1 88 ? 6.391 6.313 6.323 1.00 97.19 88 LEU A C 1
ATOM 736 O O . LEU A 1 88 ? 5.782 6.255 7.385 1.00 97.19 88 LEU A O 1
ATOM 740 N N . ILE A 1 89 ? 7.688 5.991 6.240 1.00 96.50 89 ILE A N 1
ATOM 741 C CA . ILE A 1 89 ? 8.500 5.542 7.389 1.00 96.50 89 ILE A CA 1
ATOM 742 C C . ILE A 1 89 ? 8.489 6.593 8.503 1.00 96.50 89 ILE A C 1
ATOM 744 O O . ILE A 1 89 ? 8.280 6.271 9.670 1.00 96.50 89 ILE A O 1
ATOM 748 N N . LYS A 1 90 ? 8.700 7.866 8.151 1.00 95.44 90 LYS A N 1
ATOM 749 C CA . LYS A 1 90 ? 8.736 8.969 9.121 1.00 95.44 90 LYS A CA 1
ATOM 750 C C . LYS A 1 90 ? 7.383 9.202 9.799 1.00 95.44 90 LYS A C 1
ATOM 752 O O . LYS A 1 90 ? 7.347 9.703 10.927 1.00 95.44 90 LYS A O 1
ATOM 757 N N . TYR A 1 91 ? 6.286 8.918 9.103 1.00 95.50 91 TYR A N 1
ATOM 758 C CA . TYR A 1 91 ? 4.935 9.173 9.596 1.00 95.50 91 TYR A CA 1
ATOM 759 C C . TYR A 1 91 ? 4.294 7.973 10.295 1.00 95.50 91 TYR A C 1
ATOM 761 O O . TYR A 1 91 ? 3.478 8.175 11.186 1.00 95.50 91 TYR A O 1
ATOM 769 N N . LEU A 1 92 ? 4.726 6.754 9.972 1.00 94.75 92 LEU A N 1
ATOM 770 C CA . LEU A 1 92 ? 4.252 5.502 10.557 1.00 94.75 92 LEU A CA 1
ATOM 771 C C . LEU A 1 92 ? 4.045 5.539 12.090 1.00 94.75 92 LEU A C 1
ATOM 773 O O . LEU A 1 92 ? 2.951 5.193 12.530 1.00 94.75 92 LEU A O 1
ATOM 777 N N . PRO A 1 93 ? 5.002 6.002 12.925 1.00 93.81 93 PRO A N 1
ATOM 778 C CA . PRO A 1 93 ? 4.814 6.017 14.380 1.00 93.81 93 PRO A CA 1
ATOM 779 C C . PRO A 1 93 ? 3.832 7.088 14.888 1.00 93.81 93 PRO A C 1
ATOM 781 O O . PRO A 1 93 ? 3.578 7.146 16.087 1.00 93.81 93 PRO A O 1
ATOM 784 N N . LYS A 1 94 ? 3.335 7.982 14.024 1.00 94.50 94 LYS A N 1
ATOM 785 C CA . LYS A 1 94 ? 2.515 9.139 14.421 1.00 94.50 94 LYS A CA 1
ATOM 786 C C . LYS A 1 94 ? 1.017 8.899 14.306 1.00 94.50 94 LYS A C 1
ATOM 788 O O . LYS A 1 94 ? 0.267 9.537 15.034 1.00 94.50 94 LYS A O 1
ATOM 793 N N . ASP A 1 95 ? 0.598 8.046 13.377 1.00 94.50 95 ASP A N 1
ATOM 794 C CA . ASP A 1 95 ? -0.815 7.802 13.098 1.00 94.50 95 ASP A CA 1
ATOM 795 C C . ASP A 1 95 ? -1.024 6.363 12.614 1.00 94.50 95 ASP A C 1
ATOM 797 O O . ASP A 1 95 ? -0.977 6.058 11.418 1.00 94.50 95 ASP A O 1
ATOM 801 N N . LEU A 1 96 ? -1.204 5.456 13.574 1.00 95.25 96 LEU A N 1
ATOM 802 C CA . LEU A 1 96 ? -1.482 4.056 13.280 1.00 95.25 96 LEU A CA 1
ATOM 803 C C . LEU A 1 96 ? -2.930 3.857 12.803 1.00 95.25 96 LEU A C 1
ATOM 805 O O . LEU A 1 96 ? -3.176 2.992 11.967 1.00 95.25 96 LEU A O 1
ATOM 809 N N . ASP A 1 97 ? -3.883 4.663 13.267 1.00 95.31 97 ASP A N 1
ATOM 810 C CA . ASP A 1 97 ? -5.284 4.525 12.857 1.00 95.31 97 ASP A CA 1
ATOM 811 C C . ASP A 1 97 ? -5.507 5.023 11.428 1.00 95.31 97 ASP A C 1
ATOM 813 O O . ASP A 1 97 ? -6.194 4.362 10.650 1.00 95.31 97 ASP A O 1
ATOM 817 N N . GLY A 1 98 ? -4.852 6.117 11.032 1.00 95.94 98 GLY A N 1
ATOM 818 C CA . GLY A 1 98 ? -4.802 6.546 9.636 1.00 95.94 98 GLY A CA 1
ATOM 819 C C . GLY A 1 98 ? -4.081 5.542 8.741 1.00 95.94 98 GLY A C 1
ATOM 820 O O . GLY A 1 98 ? -4.528 5.305 7.619 1.00 95.94 98 GLY A O 1
ATOM 821 N N . LEU A 1 99 ? -3.019 4.885 9.231 1.00 96.69 99 LEU A N 1
ATOM 822 C CA . LEU A 1 99 ? -2.383 3.789 8.493 1.00 96.69 99 LEU A CA 1
ATOM 823 C C . LEU A 1 99 ? -3.371 2.650 8.281 1.00 96.69 99 LEU A C 1
ATOM 825 O O . LEU A 1 99 ? -3.514 2.188 7.152 1.00 96.69 99 LEU A O 1
ATOM 829 N N . LYS A 1 100 ? -4.037 2.197 9.353 1.00 96.88 100 LYS A N 1
ATOM 830 C CA . LYS A 1 100 ? -5.038 1.135 9.276 1.00 96.88 100 LYS A CA 1
ATOM 831 C C . LYS A 1 100 ? -6.074 1.527 8.249 1.00 96.88 100 LYS A C 1
ATOM 833 O O . LYS A 1 100 ? -6.203 0.794 7.289 1.00 96.88 100 LYS A O 1
ATOM 838 N N . ASP A 1 101 ? -6.727 2.678 8.350 1.00 96.81 101 ASP A N 1
ATOM 839 C CA . ASP A 1 101 ? -7.780 3.090 7.411 1.00 96.81 101 ASP A CA 1
ATOM 840 C C . ASP A 1 101 ? -7.313 3.203 5.944 1.00 96.81 101 ASP A C 1
ATOM 842 O O . ASP A 1 101 ? -8.124 3.118 5.031 1.00 96.81 101 ASP A O 1
ATOM 846 N N . ASN A 1 102 ? -6.007 3.280 5.678 1.00 97.06 102 ASN A N 1
ATOM 847 C CA . ASN A 1 102 ? -5.445 3.387 4.327 1.00 97.06 102 ASN A CA 1
ATOM 848 C C . ASN A 1 102 ? -4.575 2.195 3.895 1.00 97.06 102 ASN A C 1
ATOM 850 O O . ASN A 1 102 ? -3.949 2.224 2.829 1.00 97.06 102 ASN A O 1
ATOM 854 N N . LEU A 1 103 ? -4.530 1.137 4.709 1.00 97.81 103 LEU A N 1
ATOM 855 C CA . LEU A 1 103 ? -3.623 0.006 4.529 1.00 97.81 103 LEU A CA 1
ATOM 856 C C . LEU A 1 103 ? -3.825 -0.695 3.180 1.00 97.81 103 LEU A C 1
ATOM 858 O O . LEU A 1 103 ? -2.848 -1.020 2.512 1.00 97.81 103 LEU A O 1
ATOM 862 N N . ASP A 1 104 ? -5.069 -0.871 2.737 1.00 98.00 104 ASP A N 1
ATOM 863 C CA . ASP A 1 104 ? -5.400 -1.509 1.461 1.00 98.00 104 ASP A CA 1
ATOM 864 C C . ASP A 1 104 ? -4.766 -0.790 0.263 1.00 98.00 104 ASP A C 1
ATOM 866 O O . ASP A 1 104 ? -4.221 -1.437 -0.632 1.00 98.00 104 ASP A O 1
ATOM 870 N N . LEU A 1 105 ? -4.773 0.545 0.264 1.00 98.19 105 LEU A N 1
ATOM 871 C CA . LEU A 1 105 ? -4.187 1.352 -0.807 1.00 98.19 105 LEU A CA 1
ATOM 872 C C . LEU A 1 105 ? -2.658 1.284 -0.787 1.00 98.19 105 LEU A C 1
ATOM 874 O O . LEU A 1 105 ? -2.025 1.134 -1.835 1.00 98.19 105 LEU A O 1
ATOM 878 N N . ILE A 1 106 ? -2.063 1.341 0.407 1.00 98.00 106 ILE A N 1
ATOM 879 C CA . ILE A 1 106 ? -0.610 1.250 0.594 1.00 98.00 106 ILE A CA 1
ATOM 880 C C . ILE A 1 106 ? -0.102 -0.120 0.135 1.00 98.00 106 ILE A C 1
ATOM 882 O O . ILE A 1 106 ? 0.859 -0.194 -0.634 1.00 98.00 106 ILE A O 1
ATOM 886 N N . LEU A 1 107 ? -0.762 -1.205 0.548 1.00 98.38 107 LEU A N 1
ATOM 887 C CA . LEU A 1 107 ? -0.399 -2.562 0.142 1.00 98.38 107 LEU A CA 1
ATOM 888 C C . LEU A 1 107 ? -0.518 -2.740 -1.376 1.00 98.38 107 LEU A C 1
ATOM 890 O O . LEU A 1 107 ? 0.435 -3.213 -2.001 1.00 98.38 107 LEU A O 1
ATOM 894 N N . LYS A 1 108 ? -1.627 -2.291 -1.984 1.00 98.50 108 LYS A N 1
ATOM 895 C CA . LYS A 1 108 ? -1.813 -2.302 -3.445 1.00 98.50 108 LYS A CA 1
ATOM 896 C C . LYS A 1 108 ? -0.692 -1.539 -4.156 1.00 98.50 108 LYS A C 1
ATOM 898 O O . LYS A 1 108 ? -0.116 -2.070 -5.107 1.00 98.50 108 LYS A O 1
ATOM 903 N N . TRP A 1 109 ? -0.291 -0.366 -3.662 1.00 98.25 109 TRP A N 1
ATOM 904 C CA . TRP A 1 109 ? 0.829 0.385 -4.240 1.00 98.25 109 TRP A CA 1
ATOM 905 C C . TRP A 1 109 ? 2.151 -0.389 -4.181 1.00 98.25 109 TRP A C 1
ATOM 907 O O . TRP A 1 109 ? 2.859 -0.477 -5.186 1.00 98.25 109 TRP A O 1
ATOM 917 N N . PHE A 1 110 ? 2.468 -1.027 -3.050 1.00 98.12 110 PHE A N 1
ATOM 918 C CA . PHE A 1 110 ? 3.666 -1.866 -2.954 1.00 98.12 110 PHE A CA 1
ATOM 919 C C . PHE A 1 110 ? 3.631 -3.066 -3.899 1.00 98.12 110 PHE A C 1
ATOM 921 O O . PHE A 1 110 ? 4.674 -3.415 -4.454 1.00 98.12 110 PHE A O 1
ATOM 928 N N . THR A 1 111 ? 2.456 -3.651 -4.160 1.00 97.81 111 THR A N 1
ATOM 929 C CA . THR A 1 111 ? 2.360 -4.736 -5.148 1.00 97.81 111 THR A CA 1
ATOM 930 C C . THR A 1 111 ? 2.784 -4.285 -6.539 1.00 97.81 111 THR A C 1
ATOM 932 O O . THR A 1 111 ? 3.474 -5.042 -7.213 1.00 97.81 111 THR A O 1
ATOM 935 N N . LEU A 1 112 ? 2.499 -3.037 -6.941 1.00 97.00 112 LEU A N 1
ATOM 936 C CA . LEU A 1 112 ? 2.994 -2.479 -8.205 1.00 97.00 112 LEU A CA 1
ATOM 937 C C . LEU A 1 112 ? 4.527 -2.410 -8.223 1.00 97.00 112 LEU A C 1
ATOM 939 O O . LEU A 1 112 ? 5.155 -2.726 -9.232 1.00 97.00 112 LEU A O 1
ATOM 943 N N . ARG A 1 113 ? 5.150 -2.034 -7.099 1.00 95.56 113 ARG A N 1
ATOM 944 C CA . ARG A 1 113 ? 6.616 -1.938 -6.966 1.00 95.56 113 ARG A CA 1
ATOM 945 C C . ARG A 1 113 ? 7.310 -3.300 -7.002 1.00 95.56 113 ARG A C 1
ATOM 947 O O . ARG A 1 113 ? 8.468 -3.374 -7.398 1.00 95.56 113 ARG A O 1
ATOM 954 N N . PHE A 1 114 ? 6.629 -4.391 -6.656 1.00 95.00 114 PHE A N 1
ATOM 955 C CA . PHE A 1 114 ? 7.207 -5.740 -6.727 1.00 95.00 114 PHE A CA 1
ATOM 956 C C . PHE A 1 114 ? 7.534 -6.190 -8.159 1.00 95.00 114 PHE A C 1
ATOM 958 O O . PHE A 1 114 ? 8.441 -7.011 -8.348 1.00 95.00 114 PHE A O 1
ATOM 965 N N . PHE A 1 115 ? 6.847 -5.617 -9.150 1.00 92.19 115 PHE A N 1
ATOM 966 C CA . PHE A 1 115 ? 7.099 -5.838 -10.576 1.00 92.19 115 PHE A CA 1
ATOM 967 C C . PHE A 1 115 ? 8.193 -4.931 -11.151 1.00 92.19 115 PHE A C 1
ATOM 969 O O . PHE A 1 115 ? 8.628 -5.143 -12.281 1.00 92.19 115 PHE A O 1
ATOM 976 N N . GLU A 1 116 ? 8.669 -3.943 -10.392 1.00 87.06 116 GLU A N 1
ATOM 977 C CA . GLU A 1 116 ? 9.778 -3.094 -10.816 1.00 87.06 116 GLU A CA 1
ATOM 978 C C . GLU A 1 116 ? 11.130 -3.787 -10.597 1.00 87.06 116 GLU A C 1
ATOM 980 O O . GLU A 1 116 ? 11.308 -4.621 -9.706 1.00 87.06 116 GLU A O 1
ATOM 985 N N . THR A 1 117 ? 12.126 -3.417 -11.406 1.00 74.50 117 THR A N 1
ATOM 986 C CA . THR A 1 117 ? 13.474 -4.009 -11.369 1.00 74.50 117 THR A CA 1
ATOM 987 C C . THR A 1 117 ? 14.438 -3.288 -10.427 1.00 74.50 117 THR A C 1
ATOM 989 O O . THR A 1 117 ? 15.590 -3.705 -10.311 1.00 74.50 117 THR A O 1
ATOM 992 N N . ASN A 1 118 ? 14.007 -2.226 -9.734 1.00 89.88 118 ASN A N 1
ATOM 993 C CA . ASN A 1 118 ? 14.883 -1.424 -8.881 1.00 89.88 118 ASN A CA 1
ATOM 994 C C . ASN A 1 118 ? 15.055 -2.053 -7.479 1.00 89.88 118 ASN A C 1
ATOM 996 O O . ASN A 1 118 ? 14.128 -2.005 -6.665 1.00 89.88 118 ASN A O 1
ATOM 1000 N N . PRO A 1 119 ? 16.244 -2.586 -7.130 1.00 89.50 119 PRO A N 1
ATOM 1001 C CA . PRO A 1 119 ? 16.437 -3.272 -5.854 1.00 89.50 119 PRO A CA 1
ATOM 1002 C C . PRO A 1 119 ? 16.371 -2.339 -4.642 1.00 89.50 119 PRO A C 1
ATOM 1004 O O . PRO A 1 119 ? 16.016 -2.788 -3.558 1.00 89.50 119 PRO A O 1
ATOM 1007 N N . SER A 1 120 ? 16.711 -1.056 -4.805 1.00 92.19 120 SER A N 1
ATOM 1008 C CA . SER A 1 120 ? 16.706 -0.079 -3.713 1.00 92.19 120 SER A CA 1
ATOM 1009 C C . SER A 1 120 ? 15.286 0.256 -3.266 1.00 92.19 120 SER A C 1
ATOM 1011 O O . SER A 1 120 ? 15.031 0.315 -2.066 1.00 92.19 120 SER A O 1
ATOM 1013 N N . VAL A 1 121 ? 14.357 0.423 -4.215 1.00 95.19 121 VAL A N 1
ATOM 1014 C CA . VAL A 1 121 ? 12.929 0.617 -3.907 1.00 95.19 121 VAL A CA 1
ATOM 1015 C C . VAL A 1 121 ? 12.370 -0.620 -3.218 1.00 95.19 121 VAL A C 1
ATOM 1017 O O . VAL A 1 121 ? 11.720 -0.496 -2.183 1.00 95.19 121 VAL A O 1
ATOM 1020 N N . LEU A 1 122 ? 12.675 -1.809 -3.745 1.00 95.00 122 LEU A N 1
ATOM 1021 C CA . LEU A 1 122 ? 12.181 -3.068 -3.195 1.00 95.00 122 LEU A CA 1
ATOM 1022 C C . LEU A 1 122 ? 12.684 -3.318 -1.767 1.00 95.00 122 LEU A C 1
ATOM 1024 O O . LEU A 1 122 ? 11.877 -3.574 -0.882 1.00 95.00 122 LEU A O 1
ATOM 1028 N N . MET A 1 123 ? 13.992 -3.198 -1.522 1.00 94.75 123 MET A N 1
ATOM 1029 C CA . MET A 1 123 ? 14.572 -3.373 -0.184 1.00 94.75 123 MET A CA 1
ATOM 1030 C C . MET A 1 123 ? 13.945 -2.416 0.829 1.00 94.75 123 MET A C 1
ATOM 1032 O O . MET A 1 123 ? 13.449 -2.848 1.865 1.00 94.75 123 MET A O 1
ATOM 1036 N N . LYS A 1 124 ? 13.899 -1.124 0.490 1.00 96.81 124 LYS A N 1
ATOM 1037 C CA . LYS A 1 124 ? 13.353 -0.099 1.380 1.00 96.81 124 LYS A CA 1
ATOM 1038 C C . LYS A 1 124 ? 11.856 -0.282 1.627 1.00 96.81 124 LYS A C 1
ATOM 1040 O O . LYS A 1 124 ? 11.381 -0.081 2.740 1.00 96.81 124 LYS A O 1
ATOM 1045 N N . GLY A 1 125 ? 11.120 -0.683 0.594 1.00 97.44 125 GLY A N 1
ATOM 1046 C CA . GLY A 1 125 ? 9.703 -1.000 0.699 1.00 97.44 125 GLY A CA 1
ATOM 1047 C C . GLY A 1 125 ? 9.438 -2.194 1.609 1.00 97.44 125 GLY A C 1
ATOM 1048 O O . GLY A 1 125 ? 8.550 -2.129 2.450 1.00 97.44 125 GLY A O 1
ATOM 1049 N N . LEU A 1 126 ? 10.241 -3.255 1.504 1.00 97.25 126 LEU A N 1
ATOM 1050 C CA . LEU A 1 126 ? 10.141 -4.414 2.392 1.00 97.25 126 LEU A CA 1
ATOM 1051 C C . LEU A 1 126 ? 10.501 -4.064 3.840 1.00 97.25 126 LEU A C 1
ATOM 1053 O O . LEU A 1 126 ? 9.853 -4.565 4.754 1.00 97.25 126 LEU A O 1
ATOM 1057 N N . ASP A 1 127 ? 11.482 -3.190 4.065 1.00 96.81 127 ASP A N 1
ATOM 1058 C CA . ASP A 1 127 ? 11.797 -2.694 5.408 1.00 96.81 127 ASP A CA 1
ATOM 1059 C C . ASP A 1 127 ? 10.626 -1.916 6.019 1.00 96.81 127 ASP A C 1
ATOM 1061 O O . ASP A 1 127 ? 10.243 -2.185 7.157 1.00 96.81 127 ASP A O 1
ATOM 1065 N N . TYR A 1 128 ? 9.992 -1.032 5.243 1.00 98.19 128 TYR A N 1
ATOM 1066 C CA . TYR A 1 128 ? 8.770 -0.349 5.670 1.00 98.19 128 TYR A CA 1
ATOM 1067 C C . TYR A 1 128 ? 7.623 -1.331 5.958 1.00 98.19 128 TYR A C 1
ATOM 1069 O O . TYR A 1 128 ? 7.001 -1.253 7.016 1.00 98.19 128 TYR A O 1
ATOM 1077 N N . LEU A 1 129 ? 7.364 -2.287 5.058 1.00 98.25 129 LEU A N 1
ATOM 1078 C CA . LEU A 1 129 ? 6.298 -3.281 5.224 1.00 98.25 129 LEU A CA 1
ATOM 1079 C C . LEU A 1 129 ? 6.505 -4.140 6.476 1.00 98.25 129 LEU A C 1
ATOM 1081 O O . LEU A 1 129 ? 5.539 -4.400 7.190 1.00 98.25 129 LEU A O 1
ATOM 1085 N N . LYS A 1 130 ? 7.747 -4.531 6.797 1.00 97.25 130 LYS A N 1
ATOM 1086 C CA . LYS A 1 130 ? 8.062 -5.213 8.065 1.00 97.25 130 LYS A CA 1
ATOM 1087 C C . LYS A 1 130 ? 7.623 -4.384 9.271 1.00 97.25 130 LYS A C 1
ATOM 1089 O O . LYS A 1 130 ? 6.971 -4.919 10.165 1.00 97.25 130 LYS A O 1
ATOM 1094 N N . SER A 1 131 ? 7.948 -3.089 9.292 1.00 97.75 131 SER A N 1
ATOM 1095 C CA . SER A 1 131 ? 7.529 -2.191 10.374 1.00 97.75 131 SER A CA 1
ATOM 1096 C C . SER A 1 131 ? 6.008 -2.055 10.456 1.00 97.75 131 SER A C 1
ATOM 1098 O O . SER A 1 131 ? 5.465 -2.131 11.554 1.00 97.75 131 SER A O 1
ATOM 1100 N N . VAL A 1 132 ? 5.322 -1.927 9.315 1.00 98.00 132 VAL A N 1
ATOM 1101 C CA . VAL A 1 132 ? 3.851 -1.889 9.253 1.00 98.00 132 VAL A CA 1
ATOM 1102 C C . VAL A 1 132 ? 3.253 -3.149 9.869 1.00 98.00 132 VAL A C 1
ATOM 1104 O O . VAL A 1 132 ? 2.502 -3.052 10.832 1.00 98.00 132 VAL A O 1
ATOM 1107 N N . PHE A 1 133 ? 3.614 -4.336 9.374 1.00 97.81 133 PHE A N 1
ATOM 1108 C CA . PHE A 1 133 ? 3.037 -5.587 9.872 1.00 97.81 133 PHE A CA 1
ATOM 1109 C C . PHE A 1 133 ? 3.356 -5.840 11.345 1.00 97.81 133 PHE A C 1
ATOM 1111 O O . PHE A 1 133 ? 2.507 -6.367 12.058 1.00 97.81 133 PHE A O 1
ATOM 1118 N N . LYS A 1 134 ? 4.535 -5.425 11.824 1.00 96.81 134 LYS A N 1
ATOM 1119 C CA . LYS A 1 134 ? 4.875 -5.501 13.247 1.00 96.81 134 LYS A CA 1
ATOM 1120 C C . LYS A 1 134 ? 3.936 -4.643 14.099 1.00 96.81 134 LYS A C 1
ATOM 1122 O O . LYS A 1 134 ? 3.401 -5.144 15.079 1.00 96.81 134 LYS A O 1
ATOM 1127 N N . MET A 1 135 ? 3.698 -3.391 13.707 1.00 96.31 135 MET A N 1
ATOM 1128 C CA . MET A 1 135 ? 2.776 -2.509 14.434 1.00 96.31 135 MET A CA 1
ATOM 1129 C C . MET A 1 135 ? 1.330 -3.009 14.379 1.00 96.31 135 MET A C 1
ATOM 1131 O O . MET A 1 135 ? 0.620 -2.932 15.374 1.00 96.31 135 MET A O 1
ATOM 1135 N N . LEU A 1 136 ? 0.900 -3.564 13.241 1.00 96.88 136 LEU A N 1
ATOM 1136 C CA . LEU A 1 136 ? -0.417 -4.196 13.121 1.00 96.88 136 LEU A CA 1
ATOM 1137 C C . LEU A 1 136 ? -0.551 -5.406 14.060 1.00 96.88 136 LEU A C 1
ATOM 1139 O O . LEU A 1 136 ? -1.590 -5.567 14.690 1.00 96.88 136 LEU A O 1
ATOM 1143 N N . ALA A 1 137 ? 0.498 -6.224 14.191 1.00 95.12 137 ALA A N 1
ATOM 1144 C CA . ALA A 1 137 ? 0.514 -7.364 15.108 1.00 95.12 137 ALA A CA 1
ATOM 1145 C C . ALA A 1 137 ? 0.461 -6.924 16.576 1.00 95.12 137 ALA A C 1
ATOM 1147 O O . ALA A 1 137 ? -0.307 -7.482 17.355 1.00 95.12 137 ALA A O 1
ATOM 1148 N N . GLU A 1 138 ? 1.236 -5.903 16.943 1.00 95.56 138 GLU A N 1
ATOM 1149 C CA . GLU A 1 138 ? 1.240 -5.324 18.294 1.00 95.56 138 GLU A CA 1
ATOM 1150 C C . GLU A 1 138 ? -0.125 -4.731 18.675 1.00 95.56 138 GLU A C 1
ATOM 1152 O O . GLU A 1 138 ? -0.551 -4.847 19.822 1.00 95.56 138 GLU A O 1
ATOM 1157 N N . ASP A 1 139 ? -0.841 -4.159 17.708 1.00 95.44 139 ASP A N 1
ATOM 1158 C CA . ASP A 1 139 ? -2.192 -3.618 17.882 1.00 95.44 139 ASP A CA 1
ATOM 1159 C C . ASP A 1 139 ? -3.302 -4.686 17.787 1.00 95.44 139 ASP A C 1
ATOM 1161 O O . ASP A 1 139 ? -4.473 -4.391 17.998 1.00 95.44 139 ASP A O 1
ATOM 1165 N N . SER A 1 140 ? -2.958 -5.952 17.516 1.00 94.19 140 SER A N 1
ATOM 1166 C CA . SER A 1 140 ? -3.929 -7.033 17.267 1.00 94.19 140 SER A CA 1
ATOM 1167 C C . SER A 1 140 ? -4.879 -6.747 16.093 1.00 94.19 140 SER A C 1
ATOM 1169 O O . SER A 1 140 ? -6.025 -7.202 16.076 1.00 94.19 140 SER A O 1
ATOM 1171 N N . TYR A 1 141 ? -4.407 -6.000 15.090 1.00 95.69 141 TYR A N 1
ATOM 1172 C CA . TYR A 1 141 ? -5.152 -5.764 13.860 1.00 95.69 141 TYR A CA 1
ATOM 1173 C C . TYR A 1 141 ? -5.283 -7.062 13.059 1.00 95.69 141 TYR A C 1
ATOM 1175 O O . TYR A 1 141 ? -4.294 -7.751 12.804 1.00 95.69 141 TYR A O 1
ATOM 1183 N N . VAL A 1 142 ? -6.501 -7.358 12.606 1.00 94.88 142 VAL A N 1
ATOM 1184 C CA . VAL A 1 142 ? -6.779 -8.494 11.724 1.00 94.88 142 VAL A CA 1
ATOM 1185 C C . VAL A 1 142 ? -6.936 -7.991 10.296 1.00 94.88 142 VAL A C 1
ATOM 1187 O O . VAL A 1 142 ? -7.796 -7.153 10.021 1.00 94.88 142 VAL A O 1
ATOM 1190 N N . LEU A 1 143 ? -6.116 -8.512 9.380 1.00 95.62 143 LEU A N 1
ATOM 1191 C CA . LEU A 1 143 ? -6.216 -8.175 7.962 1.00 95.62 143 LEU A CA 1
ATOM 1192 C C . LEU A 1 143 ? -7.580 -8.578 7.406 1.00 95.62 143 LEU A C 1
ATOM 1194 O O . LEU A 1 143 ? -8.024 -9.717 7.554 1.00 95.62 143 LEU A O 1
ATOM 1198 N N . HIS A 1 144 ? -8.203 -7.660 6.676 1.00 95.69 144 HIS A N 1
ATOM 1199 C CA . HIS A 1 144 ? -9.401 -7.967 5.915 1.00 95.69 144 HIS A CA 1
ATOM 1200 C C . HIS A 1 144 ? -9.060 -8.848 4.699 1.00 95.69 144 HIS A C 1
ATOM 1202 O O . HIS A 1 144 ? -7.976 -8.745 4.121 1.00 95.69 144 HIS A O 1
ATOM 1208 N N . GLU A 1 145 ? -10.005 -9.675 4.243 1.00 94.50 145 GLU A N 1
ATOM 1209 C CA . GLU A 1 145 ? -9.799 -10.596 3.113 1.00 94.50 145 GLU A CA 1
ATOM 1210 C C . GLU A 1 145 ? -9.316 -9.875 1.842 1.00 94.50 145 GLU A C 1
ATOM 1212 O O . GLU A 1 145 ? -8.416 -10.349 1.149 1.00 94.50 145 GLU A O 1
ATOM 1217 N N . ILE A 1 146 ? -9.860 -8.690 1.552 1.00 96.44 146 ILE A N 1
ATOM 1218 C CA . ILE A 1 146 ? -9.438 -7.867 0.404 1.00 96.44 146 ILE A CA 1
ATOM 1219 C C . ILE A 1 146 ? -7.979 -7.420 0.544 1.00 96.44 146 ILE A C 1
ATOM 1221 O O . ILE A 1 146 ? -7.248 -7.413 -0.441 1.00 96.44 146 ILE A O 1
ATOM 1225 N N . GLU A 1 147 ? -7.517 -7.091 1.748 1.00 97.62 147 GLU A N 1
ATOM 1226 C CA . GLU A 1 147 ? -6.120 -6.702 1.981 1.00 97.62 147 GLU A CA 1
ATOM 1227 C C . GLU A 1 147 ? -5.189 -7.893 1.766 1.00 97.62 147 GLU A C 1
ATOM 1229 O O . GLU A 1 147 ? -4.199 -7.791 1.044 1.00 97.62 147 GLU A O 1
ATOM 1234 N N . ALA A 1 148 ? -5.547 -9.049 2.330 1.00 96.19 148 ALA A N 1
ATOM 1235 C CA . ALA A 1 148 ? -4.774 -10.273 2.180 1.00 96.19 148 ALA A CA 1
ATOM 1236 C C . ALA A 1 148 ? -4.694 -10.710 0.709 1.00 96.19 148 ALA A C 1
ATOM 1238 O O . ALA A 1 148 ? -3.604 -10.924 0.177 1.00 96.19 148 ALA A O 1
ATOM 1239 N N . THR A 1 149 ? -5.835 -10.787 0.023 1.00 96.00 149 THR A N 1
ATOM 1240 C CA . THR A 1 149 ? -5.911 -11.258 -1.369 1.00 96.00 149 THR A CA 1
ATOM 1241 C C . THR A 1 149 ? -5.295 -10.281 -2.369 1.00 96.00 149 THR A C 1
ATOM 1243 O O . THR A 1 149 ? -4.751 -10.727 -3.378 1.00 96.00 149 THR A O 1
ATOM 1246 N N . SER A 1 150 ? -5.309 -8.974 -2.086 1.00 97.31 150 SER A N 1
ATOM 1247 C CA . SER A 1 150 ? -4.661 -7.965 -2.937 1.00 97.31 150 SER A CA 1
ATOM 1248 C C . SER A 1 150 ? -3.153 -7.837 -2.715 1.00 97.31 150 SER A C 1
ATOM 1250 O O . SER A 1 150 ? -2.491 -7.214 -3.538 1.00 97.31 150 SER A O 1
ATOM 1252 N N . PHE A 1 151 ? -2.589 -8.439 -1.663 1.00 98.06 151 PHE A N 1
ATOM 1253 C CA . PHE A 1 151 ? -1.170 -8.300 -1.321 1.00 98.06 151 PHE A CA 1
ATOM 1254 C C . PHE A 1 151 ? -0.384 -9.616 -1.356 1.00 98.06 151 PHE A C 1
ATOM 1256 O O . PHE A 1 151 ? 0.652 -9.704 -2.021 1.00 98.06 151 PHE A O 1
ATOM 1263 N N . VAL A 1 152 ? -0.870 -10.653 -0.664 1.00 96.81 152 VAL A N 1
ATOM 1264 C CA . VAL A 1 152 ? -0.135 -11.906 -0.412 1.00 96.81 152 VAL A CA 1
ATOM 1265 C C . VAL A 1 152 ? 0.359 -12.582 -1.695 1.00 96.81 152 VAL A C 1
ATOM 1267 O O . VAL A 1 152 ? 1.553 -12.888 -1.752 1.00 96.81 152 VAL A O 1
ATOM 1270 N N . PRO A 1 153 ? -0.466 -12.781 -2.747 1.00 96.62 153 PRO A N 1
ATOM 1271 C CA . PRO A 1 153 ? -0.009 -13.465 -3.960 1.00 96.62 153 PRO A CA 1
ATOM 1272 C C . PRO A 1 153 ? 1.189 -12.768 -4.619 1.00 96.62 153 PRO A C 1
ATOM 1274 O O . PRO A 1 153 ? 2.122 -13.415 -5.094 1.00 96.62 153 PRO A O 1
ATOM 1277 N N . TYR A 1 154 ? 1.208 -11.435 -4.587 1.00 96.88 154 TYR A N 1
ATOM 1278 C CA . TYR A 1 154 ? 2.274 -10.634 -5.182 1.00 96.88 154 TYR A CA 1
ATOM 1279 C C . TYR A 1 154 ? 3.558 -10.671 -4.354 1.00 96.88 154 TYR A C 1
ATOM 1281 O O . TYR A 1 154 ? 4.649 -10.680 -4.924 1.00 96.88 154 TYR A O 1
ATOM 1289 N N . LEU A 1 155 ? 3.449 -10.741 -3.024 1.00 96.38 155 LEU A N 1
ATOM 1290 C CA . LEU A 1 155 ? 4.607 -10.941 -2.155 1.00 96.38 155 LEU A CA 1
ATOM 1291 C C . LEU A 1 155 ? 5.212 -12.344 -2.340 1.00 96.38 155 LEU A C 1
ATOM 1293 O O . LEU A 1 155 ? 6.437 -12.481 -2.381 1.00 96.38 155 LEU A O 1
ATOM 1297 N N . VAL A 1 156 ? 4.377 -13.378 -2.514 1.00 95.62 156 VAL A N 1
ATOM 1298 C CA . VAL A 1 156 ? 4.825 -14.761 -2.780 1.00 95.62 156 VAL A CA 1
ATOM 1299 C C . VAL A 1 156 ? 5.699 -14.826 -4.034 1.00 95.62 156 VAL A C 1
ATOM 1301 O O . VAL A 1 156 ? 6.758 -15.454 -4.010 1.00 95.62 156 VAL A O 1
ATOM 1304 N N . ASN A 1 157 ? 5.337 -14.093 -5.092 1.00 92.81 157 ASN A N 1
ATOM 1305 C CA . ASN A 1 157 ? 6.131 -14.019 -6.325 1.00 92.81 157 ASN A CA 1
ATOM 1306 C C . ASN A 1 157 ? 7.560 -13.487 -6.106 1.00 92.81 157 ASN A C 1
ATOM 1308 O O . ASN A 1 157 ? 8.434 -13.690 -6.949 1.00 92.81 157 ASN A O 1
ATOM 1312 N N . LYS A 1 158 ? 7.828 -12.818 -4.978 1.0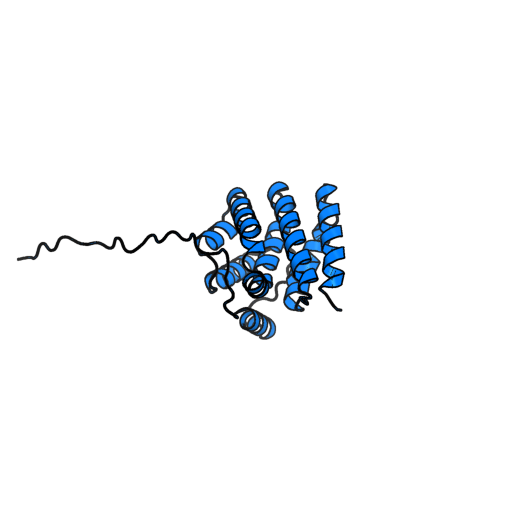0 93.06 158 LYS A N 1
ATOM 1313 C CA . LYS A 1 158 ? 9.149 -12.280 -4.630 1.00 93.06 158 LYS A CA 1
ATOM 1314 C C . LYS A 1 158 ? 9.980 -13.200 -3.733 1.00 93.06 158 LYS A C 1
ATOM 1316 O O . LYS A 1 158 ? 11.158 -12.921 -3.533 1.00 93.06 158 LYS A O 1
ATOM 1321 N N . VAL A 1 159 ? 9.436 -14.317 -3.240 1.00 93.06 159 VAL A N 1
ATOM 1322 C CA . VAL A 1 159 ? 10.165 -15.270 -2.370 1.00 93.06 159 VAL A CA 1
ATOM 1323 C C . VAL A 1 159 ? 11.420 -15.836 -3.050 1.00 93.06 159 VAL A C 1
ATOM 1325 O O . VAL A 1 159 ? 12.418 -16.108 -2.382 1.00 93.06 159 VAL A O 1
ATOM 1328 N N . GLY A 1 160 ? 11.387 -15.976 -4.377 1.00 90.25 160 GLY A N 1
ATOM 1329 C CA . GLY A 1 160 ? 12.499 -16.460 -5.197 1.00 90.25 160 GLY A CA 1
ATOM 1330 C C . GLY A 1 160 ? 13.514 -15.394 -5.625 1.00 90.25 160 GLY A C 1
ATOM 1331 O O . GLY A 1 160 ? 14.289 -15.661 -6.540 1.00 90.25 160 GLY A O 1
ATOM 1332 N N . ASP A 1 161 ? 13.515 -14.191 -5.035 1.00 93.62 161 ASP A N 1
ATOM 1333 C CA . ASP A 1 161 ? 14.439 -13.126 -5.453 1.00 93.62 161 ASP A CA 1
ATOM 1334 C C . ASP A 1 161 ? 15.911 -13.586 -5.348 1.00 93.62 161 ASP A C 1
ATOM 1336 O O . ASP A 1 161 ? 16.295 -14.201 -4.344 1.00 93.62 161 ASP A O 1
ATOM 1340 N N . PRO A 1 162 ? 16.772 -13.300 -6.345 1.00 91.94 162 PRO A N 1
ATOM 1341 C CA . PRO A 1 162 ? 18.176 -13.710 -6.311 1.00 91.94 162 PRO A CA 1
ATOM 1342 C C . PRO A 1 162 ? 18.946 -13.133 -5.115 1.00 91.94 162 PRO A C 1
ATOM 1344 O O . PRO A 1 162 ? 19.905 -13.756 -4.650 1.00 91.94 162 PRO A O 1
ATOM 1347 N N . LYS A 1 163 ? 18.531 -11.984 -4.564 1.00 92.06 163 LYS A N 1
ATOM 1348 C CA . LYS A 1 163 ? 19.218 -11.350 -3.432 1.00 92.06 163 LYS A CA 1
ATOM 1349 C C . LYS A 1 163 ? 18.732 -11.918 -2.102 1.00 92.06 163 LYS A C 1
ATOM 1351 O O . LYS A 1 163 ? 17.566 -11.800 -1.736 1.00 92.06 163 LYS A O 1
ATOM 1356 N N . GLU A 1 164 ? 19.660 -12.465 -1.325 1.00 94.19 164 GLU A N 1
ATOM 1357 C CA . GLU A 1 164 ? 19.367 -13.042 -0.010 1.00 94.19 164 GLU A CA 1
ATOM 1358 C C . GLU A 1 164 ? 18.709 -12.068 0.986 1.00 94.19 164 GLU A C 1
ATOM 1360 O O . GLU A 1 164 ? 17.719 -12.468 1.604 1.00 94.19 164 GLU A O 1
ATOM 1365 N N . PRO A 1 165 ? 19.137 -10.791 1.103 1.00 93.38 165 PRO A N 1
ATOM 1366 C CA . PRO A 1 165 ? 18.476 -9.844 2.004 1.00 93.38 165 PRO A CA 1
ATOM 1367 C C . PRO A 1 165 ? 16.989 -9.634 1.685 1.00 93.38 165 PRO A C 1
ATOM 1369 O O . PRO A 1 165 ? 16.177 -9.521 2.600 1.00 93.38 165 PRO A O 1
ATOM 1372 N N . ILE A 1 166 ? 16.615 -9.654 0.399 1.00 93.75 166 ILE A N 1
ATOM 1373 C CA . ILE A 1 166 ? 15.216 -9.540 -0.039 1.00 93.75 166 ILE A CA 1
ATOM 1374 C C . ILE A 1 166 ? 14.425 -10.762 0.432 1.00 93.75 166 ILE A C 1
ATOM 1376 O O . ILE A 1 166 ? 13.379 -10.613 1.065 1.00 93.75 166 ILE A O 1
ATOM 1380 N N . ARG A 1 167 ? 14.948 -11.972 0.192 1.00 95.19 167 ARG A N 1
ATOM 1381 C CA . ARG A 1 167 ? 14.294 -13.217 0.626 1.00 95.19 167 ARG A CA 1
ATOM 1382 C C . ARG A 1 167 ? 14.099 -13.267 2.140 1.00 95.19 167 ARG A C 1
ATOM 1384 O O . ARG A 1 167 ? 13.047 -13.703 2.600 1.00 95.19 167 ARG A O 1
ATOM 1391 N N . ASN A 1 168 ? 15.089 -12.820 2.911 1.00 95.50 168 ASN A N 1
ATOM 1392 C CA . ASN A 1 168 ? 15.010 -12.799 4.372 1.00 95.50 168 ASN A CA 1
ATOM 1393 C C . ASN A 1 168 ? 13.939 -11.820 4.866 1.00 95.50 168 ASN A C 1
ATOM 1395 O O . ASN A 1 168 ? 13.110 -12.210 5.686 1.00 95.50 168 ASN A O 1
ATOM 1399 N N . SER A 1 169 ? 13.878 -10.608 4.302 1.00 95.56 169 SER A N 1
ATOM 1400 C CA . SER A 1 169 ? 12.820 -9.645 4.632 1.00 95.56 169 SER A CA 1
ATOM 1401 C C . SER A 1 169 ? 11.423 -10.183 4.313 1.00 95.56 169 SER A C 1
ATOM 1403 O O . SER A 1 169 ? 10.510 -10.027 5.116 1.00 95.56 169 SER A O 1
ATOM 1405 N N . ILE A 1 170 ? 11.246 -10.867 3.180 1.00 95.88 170 ILE A N 1
ATOM 1406 C CA . ILE A 1 170 ? 9.954 -11.461 2.801 1.00 95.88 170 ILE A CA 1
ATOM 1407 C C . ILE A 1 170 ? 9.542 -12.578 3.768 1.00 95.88 170 ILE A C 1
ATOM 1409 O O . ILE A 1 170 ? 8.393 -12.617 4.204 1.00 95.88 170 ILE A O 1
ATOM 1413 N N . LYS A 1 171 ? 10.471 -13.470 4.140 1.00 95.25 171 LYS A N 1
ATOM 1414 C CA . LYS A 1 171 ? 10.215 -14.524 5.139 1.00 95.25 171 LYS A CA 1
ATOM 1415 C C . LYS A 1 171 ? 9.788 -13.938 6.483 1.00 95.25 171 LYS A C 1
ATOM 1417 O O . LYS A 1 171 ? 8.883 -14.469 7.120 1.00 95.25 171 LYS A O 1
ATOM 1422 N N . GLU A 1 172 ? 10.434 -12.857 6.907 1.00 96.00 172 GLU A N 1
ATOM 1423 C CA . GLU A 1 172 ? 10.092 -12.156 8.142 1.00 96.00 172 GLU A CA 1
ATOM 1424 C C . GLU A 1 172 ? 8.690 -11.540 8.071 1.00 96.00 172 GLU A C 1
ATOM 1426 O O . GLU A 1 172 ? 7.900 -11.750 8.987 1.00 96.00 172 GLU A O 1
ATOM 1431 N N . ILE A 1 173 ? 8.340 -10.883 6.957 1.00 96.69 173 ILE A N 1
ATOM 1432 C CA . ILE A 1 173 ? 6.978 -10.377 6.729 1.00 96.69 173 ILE A CA 1
ATOM 1433 C C . ILE A 1 173 ? 5.964 -11.517 6.840 1.00 96.69 173 ILE A C 1
ATOM 1435 O O . ILE A 1 173 ? 5.019 -11.392 7.609 1.00 96.69 173 ILE A O 1
ATOM 1439 N N . PHE A 1 174 ? 6.170 -12.650 6.159 1.00 95.25 174 PHE A N 1
ATOM 1440 C CA . PHE A 1 174 ? 5.246 -13.788 6.249 1.00 95.25 174 PHE A CA 1
ATOM 1441 C C . PHE A 1 174 ? 5.093 -14.330 7.673 1.00 95.25 174 PHE A C 1
ATOM 1443 O O . PHE A 1 174 ? 3.983 -14.658 8.088 1.00 95.25 174 PHE A O 1
ATOM 1450 N N . LYS A 1 175 ? 6.188 -14.388 8.438 1.00 93.88 175 LYS A N 1
ATOM 1451 C CA . LYS A 1 175 ? 6.162 -14.819 9.840 1.00 93.88 175 LYS A CA 1
ATOM 1452 C C . LYS A 1 175 ? 5.343 -13.872 10.724 1.00 93.88 175 LYS A C 1
ATOM 1454 O O . LYS A 1 175 ? 4.661 -14.337 11.628 1.00 93.88 175 LYS A O 1
ATOM 1459 N N . ILE A 1 176 ? 5.412 -12.564 10.484 1.00 92.94 176 ILE A N 1
ATOM 1460 C CA . ILE A 1 176 ? 4.599 -11.582 11.218 1.00 92.94 176 ILE A CA 1
ATOM 1461 C C . ILE A 1 176 ? 3.144 -11.643 10.733 1.00 92.94 176 ILE A C 1
ATOM 1463 O O . ILE A 1 176 ? 2.217 -11.611 11.535 1.00 92.94 176 ILE A O 1
ATOM 1467 N N . MET A 1 177 ? 2.929 -11.809 9.424 1.00 89.38 177 MET A N 1
ATOM 1468 C CA . MET A 1 177 ? 1.596 -11.911 8.830 1.00 89.38 177 MET A CA 1
ATOM 1469 C C . MET A 1 177 ? 0.774 -13.069 9.399 1.00 89.38 177 MET A C 1
ATOM 1471 O O . MET A 1 177 ? -0.432 -12.911 9.554 1.00 89.38 177 MET A O 1
ATOM 1475 N N . SER A 1 178 ? 1.394 -14.189 9.792 1.00 87.69 178 SER A N 1
ATOM 1476 C CA . SER A 1 178 ? 0.664 -15.291 10.439 1.00 87.69 178 SER A CA 1
ATOM 1477 C C . SER A 1 178 ? 0.105 -14.942 11.827 1.00 87.69 178 SER A C 1
ATOM 1479 O O . SER A 1 178 ? -0.621 -15.747 12.397 1.00 87.69 178 SER A O 1
ATOM 1481 N N . GLN A 1 179 ? 0.453 -13.780 12.392 1.00 82.56 179 GLN A N 1
ATOM 1482 C CA . GLN A 1 179 ? -0.106 -13.265 13.648 1.00 82.56 179 GLN A CA 1
ATOM 1483 C C . GLN A 1 179 ? -1.278 -12.296 13.424 1.00 82.56 179 GLN A C 1
ATOM 1485 O O . GLN A 1 179 ? -2.127 -12.166 14.297 1.00 82.56 179 GLN A O 1
ATOM 1490 N N . VAL A 1 180 ? -1.333 -11.629 12.265 1.00 78.00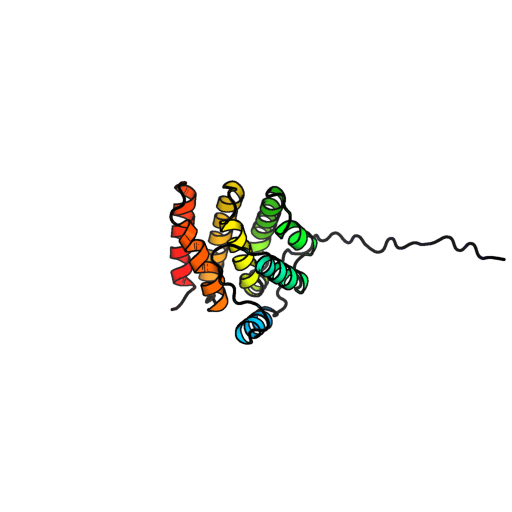 180 VAL A N 1
ATOM 1491 C CA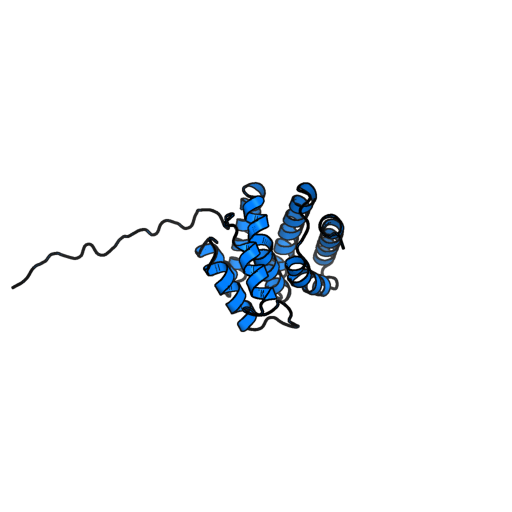 . VAL A 1 180 ? -2.373 -10.636 11.907 1.00 78.00 180 VAL A CA 1
ATOM 1492 C C . VAL A 1 180 ? -3.401 -11.169 10.912 1.00 78.00 180 VAL A C 1
ATOM 1494 O O . VAL A 1 180 ? -4.369 -10.491 10.581 1.00 78.00 180 VAL A O 1
ATOM 1497 N N . TYR A 1 181 ? -3.195 -12.375 10.394 1.00 73.31 181 TYR A N 1
ATOM 1498 C CA . TYR A 1 181 ? -4.138 -13.050 9.518 1.00 73.31 181 TYR A CA 1
ATOM 1499 C C . TYR A 1 181 ? -4.639 -14.315 10.208 1.00 73.31 181 TYR A C 1
ATOM 1501 O O . TYR A 1 181 ? -3.954 -15.337 10.228 1.00 73.31 181 TYR A O 1
ATOM 1509 N N . ALA A 1 182 ? -5.829 -14.223 10.801 1.00 62.50 182 ALA A N 1
ATOM 1510 C CA . ALA A 1 182 ? -6.567 -15.377 11.292 1.00 62.50 182 ALA A CA 1
ATOM 1511 C C . ALA A 1 182 ? -7.349 -15.969 10.111 1.00 62.50 182 ALA A C 1
ATOM 1513 O O . ALA A 1 182 ? -8.393 -15.437 9.733 1.00 62.50 182 ALA A O 1
ATOM 1514 N N . ALA A 1 183 ? -6.789 -17.006 9.490 1.00 50.03 183 ALA A N 1
ATOM 1515 C CA . ALA A 1 183 ? -7.516 -17.884 8.576 1.00 50.03 183 ALA A CA 1
ATOM 1516 C C . ALA A 1 183 ? -8.156 -19.034 9.356 1.00 50.03 183 ALA A C 1
ATOM 1518 O O . ALA A 1 183 ? -7.483 -19.547 10.281 1.00 50.03 183 ALA A O 1
#

Radius of gyration: 18.84 Å; chains: 1; bounding box: 40×72×39 Å

Foldseek 3Di:
DDDDPPDPPDPPDPPPLPDDQFDQPLCLVVVVVCCVVVVADQLDDPADDPRLVVRLLVVCVPHPGRPQLSCLLPDPDVVSLVVNLVRCQVCCVPHLNRCVSCVQSLLLSVLNVLPDPDVVSLLSSLVSLLVNLQVCLVVLAADDPSSCVNHVVSLVVQCPPPDPSSVVSSVSSVVSNVSRYDD

Secondary structure (DSSP, 8-state):
------------------S-S----S-HHHHHHHHHTTSS--S--SS--HHHHHHHHHHHHTTT--HHHHHHHT-S-HHHHHHHHHHHHHHGGG-HHHHHHHHHHHHHHHHHHHTS--HHHHHHHHHHHHHHHHHHHHTTPPPPHHHHHHHHHHHHTTTT-SSHHHHHHHHHHHHHHHHH---

Sequence (183 aa):
FENVAAVASNKKKKEEDTYAPYINDNLKNSRFKDETKFKVLKWNFITPRPEFVEQLNDQLTNTNFNKTLVSQMFHNDFKQHIKVIDSLIKYLPKDLDGLKDNLDLILKWFTLRFFETNPSVLMKGLDYLKSVFKMLAEDSYVLHEIEATSFVPYLVNKVGDPKEPIRNSIKEIFKIMSQVYAA

InterPro domains:
  IPR011989 Armadillo-like helical [G3DSA:1.25.10.10] (16-183)
  IPR016024 Armadillo-type fold [SSF48371] (53-179)
  IPR045110 XMAP215 [PTHR12609] (10-182)

pLDDT: mean 88.73, std 17.57, range [32.28, 98.5]